Protein AF-A0A9X0QFN0-F1 (afdb_monomer_lite)

Secondary structure (DSSP, 8-state):
-------------------------------PPPPPPSSPPHHHHHHHHTT--EEEEE------HHHHHHHHHHT-EEEEEPP--SS-HHHHHHHHHHHHHHHHTSTTSEEEEEE--GGGTTSTTHHHHHHHHHHHHHHTT--EEEPPGGGGTT-B-TTSPBP-TT-GGGHHHHHHHHHTT-B-

Organism: NCBI:txid3069689

pLDDT: mean 82.08, std 19.04, range [32.69, 97.25]

Structure (mmCIF, N/CA/C/O backbone):
data_AF-A0A9X0QFN0-F1
#
_entry.id   AF-A0A9X0QFN0-F1
#
loop_
_atom_site.group_PDB
_atom_site.id
_atom_site.type_symbol
_atom_site.label_atom_id
_atom_site.label_alt_id
_atom_site.label_comp_id
_atom_site.label_asym_id
_atom_site.label_entity_id
_atom_site.label_seq_id
_atom_site.pdbx_PDB_ins_code
_atom_site.Cartn_x
_atom_site.Cartn_y
_atom_site.Cartn_z
_atom_site.occupancy
_atom_site.B_iso_or_equiv
_atom_site.auth_seq_id
_atom_site.auth_comp_id
_atom_site.auth_asym_id
_atom_site.auth_atom_id
_atom_site.pdbx_PDB_model_num
ATOM 1 N N . MET A 1 1 ? 7.025 -74.857 -17.621 1.00 42.34 1 MET A N 1
ATOM 2 C CA . MET A 1 1 ? 8.429 -74.516 -17.934 1.00 42.34 1 MET A CA 1
ATOM 3 C C . MET A 1 1 ? 8.977 -73.724 -16.751 1.00 42.34 1 MET A C 1
ATOM 5 O O . MET A 1 1 ? 8.538 -72.605 -16.538 1.00 42.34 1 MET A O 1
ATOM 9 N N . LYS A 1 2 ? 9.779 -74.358 -15.886 1.00 32.69 2 LYS A N 1
ATOM 10 C CA . LYS A 1 2 ? 10.367 -73.741 -14.683 1.00 32.69 2 LYS A CA 1
ATOM 11 C C . LYS A 1 2 ? 11.726 -73.163 -15.081 1.00 32.69 2 LYS A C 1
ATOM 13 O O . LYS A 1 2 ? 12.542 -73.923 -15.593 1.00 32.69 2 LYS A O 1
ATOM 18 N N . LEU A 1 3 ? 11.953 -71.865 -14.885 1.00 37.72 3 LEU A N 1
ATOM 19 C CA . LEU A 1 3 ? 13.258 -71.244 -15.121 1.00 37.72 3 LEU A CA 1
ATOM 20 C C . LEU A 1 3 ? 13.895 -70.901 -13.772 1.00 37.72 3 LEU A C 1
ATOM 22 O O . LEU A 1 3 ? 13.449 -70.001 -13.065 1.00 37.72 3 LEU A O 1
ATOM 26 N N . THR A 1 4 ? 14.909 -71.676 -13.409 1.00 36.91 4 THR A N 1
ATO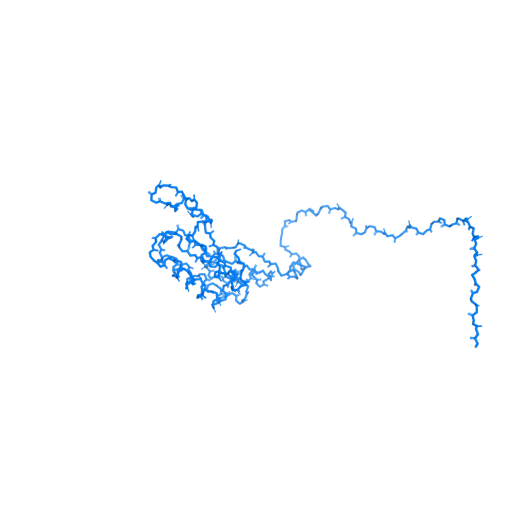M 27 C CA . THR A 1 4 ? 15.788 -71.453 -12.262 1.00 36.91 4 THR A CA 1
ATOM 28 C C . THR A 1 4 ? 16.844 -70.429 -12.679 1.00 36.91 4 THR A C 1
ATOM 30 O O . THR A 1 4 ? 17.557 -70.665 -13.652 1.00 36.91 4 THR A O 1
ATOM 33 N N . VAL A 1 5 ? 16.958 -69.300 -11.977 1.00 43.12 5 VAL A N 1
ATOM 34 C CA . VAL A 1 5 ? 18.046 -68.332 -12.197 1.00 43.12 5 VAL A CA 1
ATOM 35 C C . VAL A 1 5 ? 19.139 -68.599 -11.167 1.00 43.12 5 VAL A C 1
ATOM 37 O O . VAL A 1 5 ? 18.9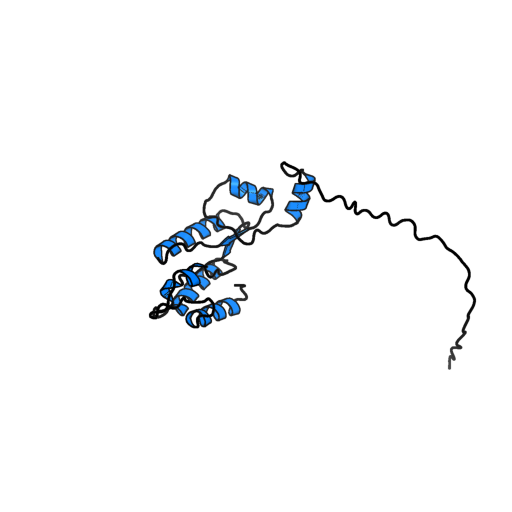11 -68.488 -9.964 1.00 43.12 5 VAL A O 1
ATOM 40 N N . ALA A 1 6 ? 20.312 -68.999 -11.656 1.00 39.66 6 ALA A N 1
ATOM 41 C CA . ALA A 1 6 ? 21.516 -69.194 -10.865 1.00 39.66 6 ALA A CA 1
ATOM 42 C C . ALA A 1 6 ? 22.194 -67.844 -10.587 1.00 39.66 6 ALA A C 1
ATOM 44 O O . ALA A 1 6 ? 22.416 -67.047 -11.498 1.00 39.66 6 ALA A O 1
ATOM 45 N N . VAL A 1 7 ? 22.527 -67.605 -9.320 1.00 40.75 7 VAL A N 1
ATOM 46 C CA . VAL A 1 7 ? 23.341 -66.473 -8.867 1.00 40.75 7 VAL A CA 1
ATOM 47 C C . VAL A 1 7 ? 24.807 -66.804 -9.135 1.00 40.75 7 VAL A C 1
ATOM 49 O O . VAL A 1 7 ? 25.319 -67.783 -8.596 1.00 40.75 7 VAL A O 1
ATOM 52 N N . LEU A 1 8 ? 25.485 -65.988 -9.944 1.00 35.59 8 LEU A N 1
ATOM 53 C CA . LEU A 1 8 ? 26.935 -66.044 -10.112 1.00 35.59 8 LEU A CA 1
ATOM 54 C C . LEU A 1 8 ? 27.559 -64.816 -9.441 1.00 35.59 8 LEU A C 1
ATOM 56 O O . LEU A 1 8 ? 27.446 -63.694 -9.930 1.00 35.59 8 LEU A O 1
ATOM 60 N N . LEU A 1 9 ? 28.196 -65.051 -8.295 1.00 37.03 9 LEU A N 1
ATOM 61 C CA . LEU A 1 9 ? 29.066 -64.095 -7.621 1.00 37.03 9 LEU A CA 1
ATOM 62 C C . LEU A 1 9 ? 30.416 -64.088 -8.355 1.00 37.03 9 LEU A C 1
ATOM 64 O O . LEU A 1 9 ? 31.069 -65.129 -8.426 1.00 37.03 9 LEU A O 1
ATOM 68 N N . LEU A 1 10 ? 30.855 -62.937 -8.866 1.00 34.00 10 LEU A N 1
ATOM 69 C CA . LEU A 1 10 ? 32.236 -62.747 -9.314 1.00 34.00 10 LEU A CA 1
ATOM 70 C C . LEU A 1 10 ? 32.865 -61.593 -8.526 1.00 34.00 10 LEU A C 1
ATOM 72 O O . LEU A 1 10 ? 32.522 -60.430 -8.717 1.00 34.00 10 LEU A O 1
ATOM 76 N N . MET A 1 11 ? 33.784 -61.945 -7.629 1.00 42.03 11 MET A N 1
ATOM 77 C CA . MET A 1 11 ? 34.716 -61.032 -6.970 1.00 42.03 11 MET A CA 1
ATOM 78 C C . MET A 1 11 ? 36.087 -61.183 -7.632 1.00 42.03 11 MET A C 1
ATOM 80 O O . MET A 1 11 ? 36.749 -62.187 -7.401 1.00 42.03 11 MET A O 1
ATOM 84 N N . LEU A 1 12 ? 36.508 -60.193 -8.418 1.00 41.03 12 LEU A N 1
ATOM 85 C CA . LEU A 1 12 ? 37.898 -59.873 -8.784 1.00 41.03 12 LEU A CA 1
ATOM 86 C C . LEU A 1 12 ? 37.882 -58.416 -9.276 1.00 41.03 12 LEU A C 1
ATOM 88 O O . LEU A 1 12 ? 36.990 -58.053 -10.028 1.00 41.03 12 LEU A O 1
ATOM 92 N N . GLY A 1 13 ? 38.786 -57.499 -8.967 1.00 37.84 13 GLY A N 1
ATOM 93 C CA . GLY A 1 13 ? 39.940 -57.420 -8.087 1.00 37.84 13 GLY A CA 1
ATOM 94 C C . GLY A 1 13 ? 40.370 -55.944 -8.139 1.00 37.84 13 GLY A C 1
ATOM 95 O O . GLY A 1 13 ? 40.221 -55.287 -9.171 1.00 37.84 13 GLY A O 1
ATOM 96 N N . ALA A 1 14 ? 40.826 -55.385 -7.022 1.00 48.25 14 ALA A N 1
ATOM 97 C CA . ALA A 1 14 ? 41.322 -54.015 -6.979 1.00 48.25 14 ALA A CA 1
ATOM 98 C C . ALA A 1 14 ? 42.688 -53.937 -7.673 1.00 48.25 14 ALA A C 1
ATOM 100 O O . ALA A 1 14 ? 43.569 -54.707 -7.311 1.00 48.25 14 ALA A O 1
ATOM 101 N N . ASN A 1 15 ? 42.855 -53.018 -8.633 1.00 39.19 15 ASN A N 1
ATOM 102 C CA . ASN A 1 15 ? 44.106 -52.291 -8.882 1.00 39.19 15 ASN A CA 1
ATOM 103 C C . ASN A 1 15 ? 43.897 -51.144 -9.888 1.00 39.19 15 ASN A C 1
ATOM 105 O O . ASN A 1 15 ? 43.658 -51.363 -11.069 1.00 39.19 15 ASN A O 1
ATOM 109 N N . GLY A 1 16 ? 44.021 -49.920 -9.370 1.00 41.03 16 GLY A N 1
ATOM 110 C CA . GLY A 1 16 ? 44.624 -48.758 -10.024 1.00 41.03 16 GLY A CA 1
ATOM 111 C C . GLY A 1 16 ? 44.150 -48.340 -11.418 1.00 41.03 1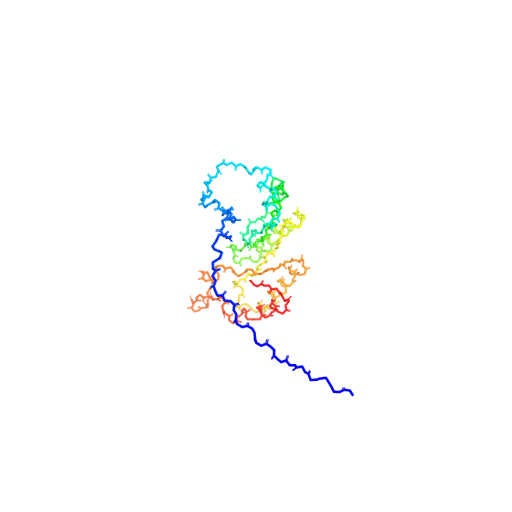6 GLY A C 1
ATOM 112 O O . GLY A 1 16 ? 44.722 -48.746 -12.419 1.00 41.03 16 GLY A O 1
ATOM 113 N N . CYS A 1 17 ? 43.291 -47.320 -11.462 1.00 39.91 17 CYS A N 1
ATOM 114 C CA . CYS A 1 17 ? 43.465 -46.244 -12.437 1.00 39.91 17 CYS A CA 1
ATOM 115 C C . CYS A 1 17 ? 43.170 -44.902 -11.754 1.00 39.91 17 CYS A C 1
ATOM 117 O O . CYS A 1 17 ? 42.061 -44.375 -11.776 1.00 39.91 17 CYS A O 1
ATOM 119 N N . HIS A 1 18 ? 44.193 -44.375 -11.078 1.00 46.81 18 HIS A N 1
ATOM 120 C CA . HIS A 1 18 ? 44.268 -42.961 -10.732 1.00 46.81 18 HIS A CA 1
ATOM 121 C C . HIS A 1 18 ? 44.223 -42.121 -12.020 1.00 46.81 18 HIS A C 1
ATOM 123 O O . HIS A 1 18 ? 44.839 -42.493 -13.015 1.00 46.81 18 HIS A O 1
ATOM 129 N N . LYS A 1 19 ? 43.602 -40.938 -11.923 1.00 51.72 19 LYS A N 1
ATOM 130 C CA . LYS A 1 19 ? 43.576 -39.826 -12.898 1.00 51.72 19 LYS A CA 1
ATOM 131 C C . LYS A 1 19 ? 42.422 -39.802 -13.904 1.00 51.72 19 LYS A C 1
ATOM 133 O O . LYS A 1 19 ? 42.649 -39.805 -15.103 1.00 51.72 19 LYS A O 1
ATOM 138 N N . LEU A 1 20 ? 41.209 -39.563 -13.405 1.00 45.34 20 LEU A N 1
ATOM 139 C CA . LEU A 1 20 ? 40.216 -38.735 -14.106 1.00 45.34 20 LEU A CA 1
ATOM 140 C C . LEU A 1 20 ? 39.453 -37.861 -13.093 1.00 45.34 20 LEU A C 1
ATOM 142 O O . LEU A 1 20 ? 38.256 -37.995 -12.899 1.00 45.34 20 LEU A O 1
ATOM 146 N N . HIS A 1 21 ? 40.170 -36.968 -12.410 1.00 44.59 21 HIS A N 1
ATOM 147 C CA . HIS A 1 21 ? 39.579 -35.838 -11.682 1.00 44.59 21 HIS A CA 1
ATOM 148 C C . HIS A 1 21 ? 40.509 -34.631 -11.829 1.00 44.59 21 HIS A C 1
ATOM 150 O O . HIS A 1 21 ? 41.172 -34.199 -10.895 1.00 44.59 21 HIS A O 1
ATOM 156 N N . ALA A 1 22 ? 40.620 -34.132 -13.057 1.00 48.44 22 ALA A N 1
ATOM 157 C CA . ALA A 1 22 ? 41.325 -32.890 -13.352 1.00 48.44 22 ALA A CA 1
ATOM 158 C C . ALA A 1 22 ? 40.726 -32.228 -14.597 1.00 48.44 22 ALA A C 1
ATOM 160 O O . ALA A 1 22 ? 41.434 -32.012 -15.569 1.00 48.44 22 ALA A O 1
ATOM 161 N N . ASN A 1 23 ? 39.409 -31.974 -14.603 1.00 48.62 23 ASN A N 1
ATOM 162 C CA . ASN A 1 23 ? 38.847 -30.868 -15.392 1.00 48.62 23 ASN A CA 1
ATOM 163 C C . ASN A 1 23 ? 37.386 -30.538 -15.027 1.00 48.62 23 ASN A C 1
ATOM 165 O O . ASN A 1 23 ? 36.469 -30.635 -15.836 1.00 48.62 23 ASN A O 1
ATOM 169 N N . ARG A 1 24 ? 37.152 -30.111 -13.786 1.00 45.94 24 ARG A N 1
ATOM 170 C CA . ARG A 1 24 ? 36.136 -29.080 -13.545 1.00 45.94 24 ARG A CA 1
ATOM 171 C C . ARG A 1 24 ? 36.900 -27.854 -13.090 1.00 45.94 24 ARG A C 1
ATOM 173 O O . ARG A 1 24 ? 37.184 -27.708 -11.906 1.00 45.94 24 ARG A O 1
ATOM 180 N N . GLY A 1 25 ? 37.309 -27.038 -14.059 1.00 38.94 25 GLY A N 1
ATOM 181 C CA . GLY A 1 25 ? 37.731 -25.677 -13.774 1.00 38.94 25 GLY A CA 1
ATOM 182 C C . GLY A 1 25 ? 36.634 -25.018 -12.947 1.00 38.94 25 GLY A C 1
ATOM 183 O O . GLY A 1 25 ? 35.473 -24.985 -13.356 1.00 38.94 25 GLY A O 1
ATOM 184 N N . SER A 1 26 ? 37.001 -24.585 -11.748 1.00 46.09 26 SER A N 1
ATOM 185 C CA . SER A 1 26 ? 36.184 -23.717 -10.917 1.00 46.09 26 SER A CA 1
ATOM 186 C C . SER A 1 26 ? 35.980 -22.412 -11.685 1.00 46.09 26 SER A C 1
ATOM 188 O O . SER A 1 26 ? 36.832 -21.533 -11.640 1.00 46.09 26 SER A O 1
ATOM 190 N N . LEU A 1 27 ? 34.881 -22.297 -12.433 1.00 49.88 27 LEU A N 1
ATOM 191 C CA . LEU A 1 27 ? 34.445 -21.045 -13.065 1.0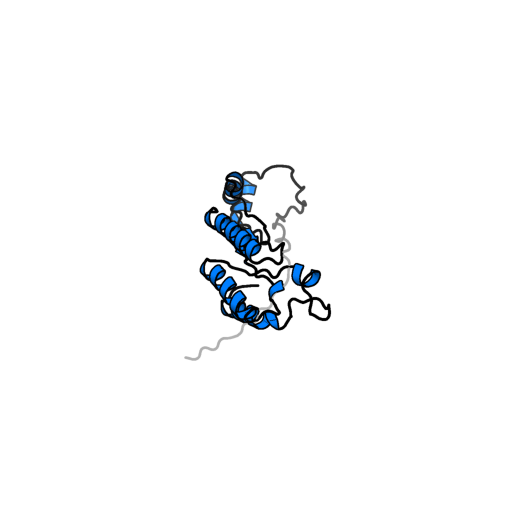0 49.88 27 LEU A CA 1
ATOM 192 C C . LEU A 1 27 ? 33.645 -20.186 -12.082 1.00 49.88 27 LEU A C 1
ATOM 194 O O . LEU A 1 27 ? 32.617 -19.613 -12.428 1.00 49.88 27 LEU A O 1
ATOM 198 N N . ILE A 1 28 ? 34.104 -20.116 -10.840 1.00 51.00 28 ILE A N 1
ATOM 199 C CA . ILE A 1 28 ? 33.695 -19.052 -9.938 1.00 51.00 28 ILE A CA 1
ATOM 200 C C . ILE A 1 28 ? 34.996 -18.405 -9.512 1.00 51.00 28 ILE A C 1
ATOM 202 O O . ILE A 1 28 ? 35.656 -18.852 -8.575 1.00 51.00 28 ILE A O 1
ATOM 206 N N . ASP A 1 29 ? 35.404 -17.416 -10.302 1.00 50.03 29 ASP A N 1
ATOM 207 C CA . ASP A 1 29 ? 36.371 -16.435 -9.850 1.00 50.03 29 ASP A CA 1
ATOM 208 C C . ASP A 1 29 ? 35.754 -15.777 -8.614 1.00 50.03 29 ASP A C 1
ATOM 210 O O . ASP A 1 29 ? 34.748 -15.073 -8.686 1.00 50.03 29 ASP A O 1
ATOM 214 N N . SER A 1 30 ? 36.296 -16.112 -7.449 1.00 54.50 30 SER A N 1
ATOM 215 C CA . SER A 1 30 ? 35.879 -15.614 -6.140 1.00 54.50 30 SER A CA 1
ATOM 216 C C . SER A 1 30 ? 36.366 -14.183 -5.893 1.00 54.50 30 SER A C 1
ATOM 218 O O . SER A 1 30 ? 36.556 -13.776 -4.746 1.00 54.50 30 SER A O 1
ATOM 220 N N . ALA A 1 31 ? 36.609 -13.419 -6.957 1.00 65.19 31 ALA A N 1
ATOM 221 C CA . ALA A 1 31 ? 36.817 -11.993 -6.864 1.00 65.19 31 ALA A CA 1
ATOM 222 C C . ALA A 1 31 ? 35.490 -11.352 -6.449 1.00 65.19 31 ALA A C 1
ATOM 224 O O . ALA A 1 31 ? 34.528 -11.310 -7.216 1.00 65.19 31 ALA A O 1
ATOM 225 N N . THR A 1 32 ? 35.428 -10.858 -5.213 1.00 60.06 32 THR A N 1
ATOM 226 C CA . THR A 1 32 ? 34.344 -9.984 -4.769 1.00 60.06 32 THR A CA 1
ATOM 227 C C . THR A 1 32 ? 34.222 -8.849 -5.787 1.00 60.06 32 THR A C 1
ATOM 229 O O . THR A 1 32 ? 35.210 -8.130 -5.979 1.00 60.06 32 THR A O 1
ATOM 232 N N . PRO A 1 33 ? 33.072 -8.678 -6.465 1.00 69.94 33 PRO A N 1
ATOM 233 C CA . PRO A 1 33 ? 32.920 -7.614 -7.443 1.00 69.94 33 PRO A CA 1
ATOM 234 C C . PRO A 1 33 ? 33.229 -6.281 -6.765 1.00 69.94 33 PRO A C 1
ATOM 236 O O . PRO A 1 33 ? 32.596 -5.916 -5.772 1.00 69.94 33 PRO A O 1
ATOM 239 N N . LYS A 1 34 ? 34.246 -5.570 -7.260 1.00 76.75 34 LYS A N 1
ATOM 240 C CA . LYS A 1 34 ? 34.517 -4.207 -6.807 1.00 76.75 34 LYS A CA 1
ATOM 241 C C . LYS A 1 34 ? 33.316 -3.361 -7.219 1.00 76.75 34 LYS A C 1
ATOM 243 O O . LYS A 1 34 ? 32.932 -3.408 -8.384 1.00 76.75 34 LYS A O 1
ATOM 248 N N . ALA A 1 35 ? 32.735 -2.613 -6.281 1.00 73.44 35 ALA A N 1
ATOM 249 C CA . ALA A 1 35 ? 31.670 -1.671 -6.603 1.00 73.44 35 ALA A CA 1
ATOM 250 C C . ALA A 1 35 ? 32.142 -0.754 -7.741 1.00 73.44 35 ALA A C 1
ATOM 252 O O . ALA A 1 35 ? 33.213 -0.147 -7.658 1.00 73.44 35 ALA A O 1
ATOM 253 N N . THR A 1 36 ? 31.379 -0.732 -8.826 1.00 72.38 36 THR A N 1
ATOM 254 C CA . THR A 1 36 ? 31.636 0.118 -9.983 1.00 72.38 36 THR A CA 1
ATOM 255 C C . THR A 1 36 ? 30.819 1.390 -9.839 1.00 72.38 36 THR A C 1
ATOM 257 O O . THR A 1 36 ? 29.600 1.324 -9.683 1.00 72.38 36 THR A O 1
ATOM 260 N N . ASP A 1 37 ? 31.473 2.541 -9.935 1.00 76.25 37 ASP A N 1
ATOM 261 C CA . ASP A 1 37 ? 30.779 3.818 -10.065 1.00 76.25 37 ASP A CA 1
ATOM 262 C C . ASP A 1 37 ? 30.292 3.970 -11.517 1.00 76.25 37 ASP A C 1
ATOM 264 O O . ASP A 1 37 ? 31.098 3.916 -12.448 1.00 76.25 37 ASP A O 1
ATOM 268 N N . GLY A 1 38 ? 28.982 4.138 -11.740 1.00 78.12 38 GLY A N 1
ATOM 269 C CA . GLY A 1 38 ? 28.429 4.380 -13.080 1.00 78.12 38 GLY A CA 1
ATOM 270 C C . GLY A 1 38 ? 27.032 3.808 -13.330 1.00 78.12 38 GLY A C 1
ATOM 271 O O . GLY A 1 38 ? 26.410 3.205 -12.460 1.00 78.12 38 GLY A O 1
ATOM 272 N N . LEU A 1 39 ? 26.522 4.030 -14.545 1.00 83.88 39 LEU A N 1
ATOM 273 C CA . LEU A 1 39 ? 25.287 3.407 -15.032 1.00 83.88 39 LEU A CA 1
ATOM 274 C C . LEU A 1 39 ? 25.543 1.943 -15.409 1.00 83.88 39 LEU A C 1
ATOM 276 O O . LEU A 1 39 ? 26.650 1.601 -15.816 1.00 83.88 39 LEU A O 1
ATOM 280 N N . PHE A 1 40 ? 24.496 1.115 -15.371 1.00 89.69 40 PHE A N 1
ATOM 281 C CA . PHE A 1 40 ? 24.560 -0.242 -15.912 1.00 89.69 40 PHE A CA 1
ATOM 282 C C . PHE A 1 40 ? 25.076 -0.245 -17.357 1.00 89.69 40 PHE A C 1
ATOM 284 O O . PHE A 1 40 ? 24.569 0.483 -18.219 1.00 89.69 40 PHE A O 1
ATOM 291 N N . SER A 1 41 ? 26.028 -1.129 -17.647 1.00 92.38 41 SER A N 1
ATOM 292 C CA . SER A 1 41 ? 26.293 -1.572 -19.012 1.00 92.38 41 SER A CA 1
ATOM 293 C C . SER A 1 41 ? 25.042 -2.225 -19.613 1.00 92.38 41 SER A C 1
ATOM 295 O O . SER A 1 41 ? 24.108 -2.619 -18.910 1.00 92.38 41 SER A O 1
ATOM 297 N N . LYS A 1 42 ? 25.015 -2.398 -20.940 1.00 94.06 42 LYS A N 1
ATOM 298 C CA . LYS A 1 42 ? 23.882 -3.056 -21.617 1.00 94.06 42 LYS A CA 1
ATOM 299 C C . LYS A 1 42 ? 23.618 -4.469 -21.084 1.00 94.06 42 LYS A C 1
ATOM 301 O O . LYS A 1 42 ? 22.462 -4.865 -20.975 1.00 94.06 42 LYS A O 1
ATOM 306 N N . GLN A 1 43 ? 24.675 -5.214 -20.758 1.00 95.50 43 GLN A N 1
ATOM 307 C CA . GLN A 1 43 ? 24.554 -6.577 -20.246 1.00 95.50 43 GLN A CA 1
ATOM 308 C C . GLN A 1 43 ? 24.034 -6.596 -18.805 1.00 95.50 43 GLN A C 1
ATOM 310 O O . GLN A 1 43 ? 23.156 -7.395 -18.496 1.00 95.50 43 GLN A O 1
ATOM 315 N N . GLU A 1 44 ? 24.519 -5.696 -17.947 1.00 94.44 44 GLU A N 1
ATOM 316 C CA . GLU A 1 44 ? 24.031 -5.572 -16.568 1.00 94.44 44 GLU A CA 1
ATOM 317 C C . GLU A 1 44 ? 22.573 -5.119 -16.532 1.00 94.44 44 GLU A C 1
ATOM 319 O O . GLU A 1 44 ? 21.785 -5.677 -15.776 1.00 94.44 44 GLU A O 1
ATOM 324 N N . LEU A 1 45 ? 22.185 -4.171 -17.392 1.00 95.06 45 LEU A N 1
ATOM 325 C CA . LEU A 1 45 ? 20.800 -3.716 -17.484 1.00 95.06 45 LEU A CA 1
ATOM 326 C C . LEU A 1 45 ? 19.873 -4.851 -17.937 1.00 95.06 45 LEU A C 1
ATOM 328 O O . LEU A 1 45 ? 18.802 -5.034 -17.361 1.00 95.06 45 LEU A O 1
ATOM 332 N N . ALA A 1 46 ? 20.286 -5.633 -18.937 1.00 96.56 46 ALA A N 1
ATOM 333 C CA . ALA A 1 46 ? 19.528 -6.797 -19.392 1.00 96.56 46 ALA A CA 1
ATOM 334 C C . ALA A 1 46 ? 19.404 -7.861 -18.288 1.00 96.56 46 ALA A C 1
ATOM 336 O O . ALA A 1 46 ? 18.320 -8.390 -18.062 1.00 96.56 46 ALA A O 1
ATOM 337 N N . ALA A 1 47 ? 20.491 -8.138 -17.563 1.00 96.56 47 ALA A N 1
ATOM 338 C CA . ALA A 1 47 ? 20.473 -9.081 -16.449 1.00 96.56 47 ALA A CA 1
ATOM 339 C C . ALA A 1 47 ? 19.579 -8.596 -15.297 1.00 96.56 47 ALA A C 1
ATOM 341 O O . ALA A 1 47 ? 18.813 -9.383 -14.750 1.00 96.56 47 ALA A O 1
ATOM 342 N N . PHE A 1 48 ? 19.640 -7.308 -14.954 1.00 95.31 48 PHE A N 1
ATOM 343 C CA . PHE A 1 48 ? 18.840 -6.711 -13.887 1.00 95.31 48 PHE A CA 1
ATOM 344 C C . PHE A 1 48 ? 17.347 -6.691 -14.231 1.00 95.31 48 PHE A C 1
ATOM 346 O O . PHE A 1 48 ? 16.525 -7.157 -13.448 1.00 95.31 48 PHE A O 1
ATOM 353 N N . THR A 1 49 ? 16.988 -6.207 -15.422 1.00 96.81 49 THR A N 1
ATOM 354 C CA . THR A 1 49 ? 15.584 -6.126 -15.871 1.00 96.81 49 THR A CA 1
ATOM 355 C C . THR A 1 49 ? 14.930 -7.502 -16.007 1.00 96.81 49 THR A C 1
ATOM 357 O O . THR A 1 49 ? 13.730 -7.632 -15.759 1.00 96.81 49 THR A O 1
ATOM 360 N N . ALA A 1 50 ? 15.708 -8.546 -16.317 1.00 96.94 50 ALA A N 1
ATOM 361 C CA . ALA A 1 50 ? 15.235 -9.930 -16.351 1.00 96.94 50 ALA A CA 1
ATOM 362 C C . ALA A 1 50 ? 14.823 -10.480 -14.972 1.00 96.94 50 ALA A C 1
ATOM 364 O O . ALA A 1 50 ? 14.105 -11.477 -14.917 1.00 96.94 50 ALA A O 1
ATOM 365 N N . LEU A 1 51 ? 15.238 -9.846 -13.866 1.00 96.94 51 LEU A N 1
ATOM 366 C CA . LEU A 1 51 ? 14.808 -10.234 -12.518 1.00 96.94 51 LEU A CA 1
ATOM 367 C C . LEU A 1 51 ? 13.360 -9.826 -12.219 1.00 96.94 51 LEU A C 1
ATOM 369 O O . LEU A 1 51 ? 12.761 -10.403 -11.315 1.00 96.94 51 LEU A O 1
ATOM 373 N N . GLY A 1 52 ? 12.819 -8.825 -12.925 1.00 95.69 52 GLY A N 1
ATOM 374 C CA . GLY A 1 52 ? 11.559 -8.174 -12.548 1.00 95.69 52 GLY A CA 1
ATOM 375 C C . GLY A 1 52 ? 11.601 -7.646 -11.107 1.00 95.69 52 GLY A C 1
ATOM 376 O O . GLY A 1 52 ? 10.807 -8.096 -10.280 1.00 95.69 52 GLY A O 1
ATOM 377 N N . PRO A 1 53 ? 12.570 -6.776 -10.761 1.00 96.94 53 PRO A N 1
ATOM 378 C CA . PRO A 1 53 ? 12.790 -6.345 -9.386 1.00 96.94 53 PRO A CA 1
ATOM 379 C C . PRO A 1 53 ? 11.561 -5.641 -8.805 1.00 96.94 53 PRO A C 1
ATOM 381 O O . PRO A 1 53 ? 10.908 -4.848 -9.482 1.00 96.94 53 PRO A O 1
ATOM 384 N N . ILE A 1 54 ? 11.296 -5.909 -7.524 1.00 96.94 54 ILE A N 1
ATOM 385 C CA . ILE A 1 54 ? 10.215 -5.292 -6.753 1.00 96.94 54 ILE A CA 1
ATOM 386 C C . ILE A 1 54 ? 10.825 -4.544 -5.567 1.00 96.94 54 ILE A C 1
ATOM 388 O O . ILE A 1 54 ? 11.453 -5.165 -4.706 1.00 96.94 54 ILE A O 1
ATOM 392 N N . ASP A 1 55 ? 10.605 -3.233 -5.487 1.00 96.44 55 ASP A N 1
ATOM 393 C CA . ASP A 1 55 ? 10.766 -2.499 -4.231 1.00 96.44 55 ASP A CA 1
ATOM 394 C C . ASP A 1 55 ? 9.506 -2.686 -3.380 1.00 96.44 55 ASP A C 1
ATOM 396 O O . ASP A 1 55 ? 8.415 -2.239 -3.734 1.00 96.44 55 ASP A O 1
ATOM 400 N N . ALA A 1 56 ? 9.641 -3.384 -2.255 1.00 95.31 56 ALA A N 1
ATOM 401 C CA . ALA A 1 56 ? 8.515 -3.722 -1.392 1.00 95.31 56 ALA A CA 1
ATOM 402 C C . ALA A 1 56 ? 8.081 -2.579 -0.454 1.00 95.31 56 ALA A C 1
ATOM 404 O O . ALA A 1 56 ? 7.100 -2.745 0.274 1.00 95.31 56 ALA A O 1
ATOM 405 N N . HIS A 1 57 ? 8.799 -1.451 -0.411 1.00 94.88 57 HIS A N 1
ATOM 406 C CA . HIS A 1 57 ? 8.439 -0.319 0.445 1.00 94.88 57 HIS A CA 1
ATOM 407 C C . HIS A 1 57 ? 8.829 1.010 -0.209 1.00 94.88 57 HIS A C 1
ATOM 409 O O . HIS A 1 57 ? 9.885 1.573 0.081 1.00 94.88 57 HIS A O 1
ATOM 415 N N . ALA A 1 58 ? 7.911 1.572 -0.995 1.00 93.44 58 ALA A N 1
ATOM 416 C CA . ALA A 1 58 ? 8.037 2.909 -1.567 1.00 93.44 58 ALA A CA 1
ATOM 417 C C . ALA A 1 58 ? 6.969 3.876 -1.023 1.00 93.44 58 ALA A C 1
ATOM 419 O O . ALA A 1 58 ? 5.941 3.467 -0.479 1.00 93.44 58 ALA A O 1
ATOM 420 N N . HIS A 1 59 ? 7.241 5.173 -1.171 1.00 91.94 59 HIS A N 1
ATOM 421 C CA . HIS A 1 59 ? 6.278 6.250 -0.946 1.00 91.94 59 HIS A CA 1
ATOM 422 C C . HIS A 1 59 ? 6.343 7.210 -2.132 1.00 91.94 59 HIS A C 1
ATOM 424 O O . HIS A 1 59 ? 7.243 8.051 -2.205 1.00 91.94 59 HIS A O 1
ATOM 430 N N . ALA A 1 60 ? 5.408 7.073 -3.063 1.00 86.75 60 ALA A N 1
ATOM 431 C CA . ALA A 1 60 ? 5.347 7.860 -4.280 1.00 86.75 60 ALA A CA 1
ATOM 432 C C . ALA A 1 60 ? 3.907 8.286 -4.573 1.00 86.75 60 ALA A C 1
ATOM 434 O O . ALA A 1 60 ? 2.987 7.485 -4.627 1.00 86.75 60 ALA A O 1
ATOM 435 N N . TYR A 1 61 ? 3.716 9.586 -4.760 1.00 81.88 61 TYR A N 1
ATOM 436 C CA . TYR A 1 61 ? 2.396 10.186 -4.985 1.00 81.88 61 TYR A CA 1
ATOM 437 C C . TYR A 1 61 ? 2.445 11.313 -6.022 1.00 81.88 61 TYR A C 1
ATOM 439 O O . TYR A 1 61 ? 1.471 12.044 -6.208 1.00 81.88 61 TYR A O 1
ATOM 447 N N . GLN A 1 62 ? 3.598 11.493 -6.673 1.00 84.69 62 GLN A N 1
ATOM 448 C CA . GLN A 1 62 ? 3.820 12.522 -7.676 1.00 84.69 62 GLN A CA 1
ATOM 449 C C . GLN A 1 62 ? 3.974 11.883 -9.052 1.00 84.69 62 GLN A C 1
ATOM 451 O O . GLN A 1 62 ? 4.848 11.046 -9.270 1.00 84.69 62 GLN A O 1
ATOM 456 N N . ASN A 1 63 ? 3.153 12.338 -9.995 1.00 88.00 63 ASN A N 1
ATOM 457 C CA . ASN A 1 63 ? 3.250 11.924 -11.387 1.00 88.00 63 ASN A CA 1
ATOM 458 C C .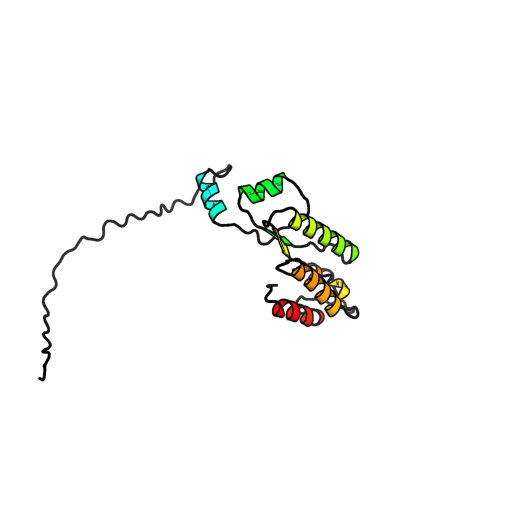 ASN A 1 63 ? 4.393 12.700 -12.047 1.00 88.00 63 ASN A C 1
ATOM 460 O O . ASN A 1 63 ? 4.286 13.908 -12.262 1.00 88.00 63 ASN A O 1
ATOM 464 N N . ALA A 1 64 ? 5.489 12.002 -12.337 1.00 89.44 64 ALA A N 1
ATOM 465 C CA . ALA A 1 64 ? 6.683 12.554 -12.964 1.00 89.44 64 ALA A CA 1
ATOM 466 C C . ALA A 1 64 ? 7.103 11.646 -14.136 1.00 89.44 64 ALA A C 1
ATOM 468 O O . ALA A 1 64 ? 7.424 10.477 -13.899 1.00 89.44 64 ALA A O 1
ATOM 469 N N . PRO A 1 65 ? 7.112 12.141 -15.389 1.00 91.25 65 PRO A N 1
ATOM 470 C CA . PRO A 1 65 ? 7.466 11.332 -16.557 1.00 91.25 65 PRO A CA 1
ATOM 471 C C . PRO A 1 65 ? 8.839 10.661 -16.451 1.00 91.25 65 PRO A C 1
ATOM 473 O O . PRO A 1 65 ? 9.012 9.527 -16.893 1.00 91.25 65 PRO A O 1
ATOM 476 N N . GLU A 1 66 ? 9.812 11.321 -15.826 1.00 91.62 66 GLU A N 1
ATOM 477 C CA . GLU A 1 66 ? 11.157 10.787 -15.605 1.00 91.62 66 GLU A CA 1
ATOM 478 C C . GLU A 1 66 ? 11.140 9.575 -14.668 1.00 91.62 66 GLU A C 1
ATOM 480 O O . GLU A 1 66 ? 11.924 8.640 -14.839 1.00 91.62 66 GLU A O 1
ATOM 485 N N . PHE A 1 67 ? 10.223 9.565 -13.699 1.00 90.81 67 PHE A N 1
ATOM 486 C CA . PHE A 1 67 ? 10.064 8.453 -12.772 1.00 90.81 67 PHE A CA 1
ATOM 487 C C . PHE A 1 67 ? 9.380 7.257 -13.445 1.00 90.81 67 PHE A C 1
ATOM 489 O O . PHE A 1 67 ? 9.814 6.121 -13.277 1.00 90.81 67 PHE A O 1
ATOM 496 N N . PHE A 1 68 ? 8.404 7.500 -14.321 1.00 92.19 68 PHE A N 1
ATOM 497 C CA . PHE A 1 68 ? 7.801 6.438 -15.136 1.00 92.19 68 PHE A CA 1
ATOM 498 C C . PHE A 1 68 ? 8.799 5.856 -16.145 1.00 92.19 68 PHE A C 1
ATOM 500 O O . PHE A 1 68 ? 8.876 4.641 -16.332 1.00 92.19 68 PHE A O 1
ATOM 507 N N . ALA A 1 69 ? 9.641 6.707 -16.740 1.00 93.12 69 ALA A N 1
ATOM 508 C CA . ALA A 1 69 ? 10.735 6.263 -17.598 1.00 93.12 69 ALA A CA 1
ATOM 509 C C . ALA A 1 69 ? 11.755 5.402 -16.833 1.00 93.12 69 ALA A C 1
ATOM 511 O O . ALA A 1 69 ? 12.327 4.477 -17.414 1.00 93.12 69 ALA A O 1
ATOM 512 N N . LEU A 1 70 ? 11.971 5.669 -15.539 1.00 93.12 70 LEU A N 1
ATOM 513 C CA . LEU A 1 70 ? 12.801 4.828 -14.678 1.00 93.12 70 LEU A CA 1
ATOM 514 C C . LEU A 1 70 ? 12.191 3.435 -14.492 1.00 93.12 70 LEU A C 1
ATOM 516 O O . LEU A 1 70 ? 12.915 2.459 -14.689 1.00 93.12 70 LEU A O 1
ATOM 520 N N . PHE A 1 71 ? 10.895 3.339 -14.170 1.00 94.50 71 PHE A N 1
ATOM 521 C CA . PHE A 1 71 ? 10.201 2.051 -14.034 1.00 94.50 71 PHE A CA 1
ATOM 522 C C . PHE A 1 71 ? 10.321 1.217 -15.303 1.00 94.50 71 PHE A C 1
ATOM 524 O O . PHE A 1 71 ? 10.811 0.089 -15.252 1.00 94.50 71 PHE A O 1
ATOM 531 N N . ASN A 1 72 ? 10.024 1.820 -16.455 1.00 94.31 72 ASN A N 1
ATOM 532 C CA . ASN A 1 72 ? 10.133 1.143 -17.742 1.00 94.31 72 ASN A CA 1
ATOM 533 C C . ASN A 1 72 ? 11.574 0.718 -18.067 1.00 94.31 72 ASN A C 1
ATOM 535 O O . ASN A 1 72 ? 11.822 -0.415 -18.470 1.00 94.31 72 ASN A O 1
ATOM 539 N N . ARG A 1 73 ? 12.557 1.605 -17.868 1.00 94.94 73 ARG A N 1
ATOM 540 C CA . ARG A 1 73 ? 13.966 1.306 -18.173 1.00 94.94 73 ARG A CA 1
ATOM 541 C C . ARG A 1 73 ? 14.516 0.166 -17.323 1.00 94.94 73 ARG A C 1
ATOM 543 O O . ARG A 1 73 ? 15.369 -0.576 -17.798 1.00 94.94 73 ARG A O 1
ATOM 550 N N . LEU A 1 74 ? 14.085 0.074 -16.069 1.00 95.56 74 LEU A N 1
ATOM 551 C CA . LEU A 1 74 ? 14.590 -0.902 -15.109 1.00 95.56 74 LEU A CA 1
ATOM 552 C C . LEU A 1 74 ? 13.719 -2.157 -14.993 1.00 95.56 74 LEU A C 1
ATOM 554 O O . LEU A 1 74 ? 14.128 -3.084 -14.296 1.00 95.56 74 LEU A O 1
ATOM 558 N N . ASN A 1 75 ? 12.556 -2.195 -15.656 1.00 96.56 75 ASN A N 1
ATOM 559 C CA . ASN A 1 75 ? 11.481 -3.139 -15.339 1.00 96.56 75 ASN A CA 1
ATOM 560 C C . ASN A 1 75 ? 11.230 -3.185 -13.816 1.00 96.56 75 ASN A C 1
ATOM 562 O O . ASN A 1 75 ? 11.130 -4.256 -13.220 1.00 96.56 75 ASN A O 1
ATOM 566 N N . LEU A 1 76 ? 11.263 -2.009 -13.177 1.00 96.38 76 LEU A N 1
ATOM 567 C CA . LEU A 1 76 ? 11.176 -1.871 -11.727 1.00 96.38 76 LEU A CA 1
ATOM 568 C C . LEU A 1 76 ? 9.717 -1.741 -11.322 1.00 96.38 76 LEU A C 1
ATOM 570 O O . LEU A 1 76 ? 9.053 -0.774 -11.687 1.00 96.38 76 LEU A O 1
ATOM 574 N N . HIS A 1 77 ? 9.273 -2.693 -10.516 1.00 96.88 77 HIS A N 1
ATOM 575 C CA . HIS A 1 77 ? 7.965 -2.694 -9.885 1.00 96.88 77 HIS A CA 1
ATOM 576 C C . HIS A 1 77 ? 8.098 -2.165 -8.463 1.00 96.88 77 HIS A C 1
ATOM 578 O O . HIS A 1 77 ? 9.119 -2.388 -7.807 1.00 96.88 77 HIS A O 1
ATOM 584 N N . ILE A 1 78 ? 7.076 -1.486 -7.955 1.00 96.38 78 ILE A N 1
ATOM 585 C CA . ILE A 1 78 ? 7.062 -1.024 -6.565 1.00 96.38 78 ILE A CA 1
ATOM 586 C C . ILE A 1 78 ? 5.735 -1.345 -5.879 1.00 96.38 78 ILE A C 1
ATOM 588 O O . ILE A 1 78 ? 4.669 -1.344 -6.499 1.00 96.38 78 ILE A O 1
ATOM 592 N N . LEU A 1 79 ? 5.804 -1.583 -4.573 1.00 96.56 79 LEU A N 1
ATOM 593 C CA . LEU A 1 79 ? 4.662 -1.528 -3.672 1.00 96.56 79 LEU A CA 1
ATOM 594 C C . LEU A 1 79 ? 4.624 -0.136 -3.034 1.00 96.56 79 LEU A C 1
ATOM 596 O O . LEU A 1 79 ? 5.392 0.153 -2.111 1.00 96.56 79 LEU A O 1
ATOM 600 N N . ASP A 1 80 ? 3.740 0.726 -3.533 1.00 95.44 80 ASP A N 1
ATOM 601 C CA . ASP A 1 80 ? 3.512 2.044 -2.946 1.00 95.44 80 ASP A CA 1
ATOM 602 C C . ASP A 1 80 ? 2.658 1.918 -1.684 1.00 95.44 80 ASP A C 1
ATOM 604 O O . ASP A 1 80 ? 1.557 1.356 -1.695 1.00 95.44 80 ASP A O 1
ATOM 608 N N . ILE A 1 81 ? 3.187 2.418 -0.571 1.00 93.81 81 ILE A N 1
ATOM 609 C CA . ILE A 1 81 ? 2.542 2.340 0.735 1.00 93.81 81 ILE A CA 1
ATOM 610 C C . ILE A 1 81 ? 1.937 3.695 1.069 1.00 93.81 81 ILE A C 1
ATOM 612 O O . ILE A 1 81 ? 2.657 4.668 1.314 1.00 93.81 81 ILE A O 1
ATOM 616 N N . MET A 1 82 ? 0.610 3.730 1.189 1.00 90.81 82 MET A N 1
ATOM 617 C CA . MET A 1 82 ? -0.122 4.936 1.563 1.00 90.81 82 MET A CA 1
ATOM 618 C C . MET A 1 82 ? 0.353 5.477 2.909 1.00 90.81 82 MET A C 1
ATOM 620 O O . MET A 1 82 ? 0.306 4.773 3.922 1.00 90.81 82 MET A O 1
ATOM 624 N N . VAL A 1 83 ? 0.749 6.749 2.936 1.00 82.50 83 VAL A N 1
ATOM 625 C CA . VAL A 1 83 ? 1.219 7.432 4.143 1.00 82.50 83 VAL A CA 1
ATOM 626 C C . VAL A 1 83 ? 0.056 7.961 4.982 1.00 82.50 83 VAL A C 1
ATOM 628 O O . VAL A 1 83 ? -0.814 8.660 4.478 1.00 82.50 83 VAL A O 1
ATOM 631 N N . THR A 1 84 ? 0.077 7.691 6.294 1.00 73.56 84 THR A N 1
ATOM 632 C CA . THR A 1 84 ? -0.765 8.394 7.280 1.00 73.56 84 THR A CA 1
ATOM 633 C C . THR A 1 84 ? 0.104 9.235 8.208 1.00 73.56 84 THR A C 1
ATOM 635 O O . THR A 1 84 ? 0.828 8.715 9.060 1.00 73.56 84 THR A O 1
ATOM 638 N N . VAL A 1 85 ? 0.041 10.557 8.054 1.00 67.75 85 VAL A N 1
ATOM 639 C CA . VAL A 1 85 ? 0.814 11.498 8.887 1.00 67.75 85 VAL A CA 1
ATOM 640 C C . VAL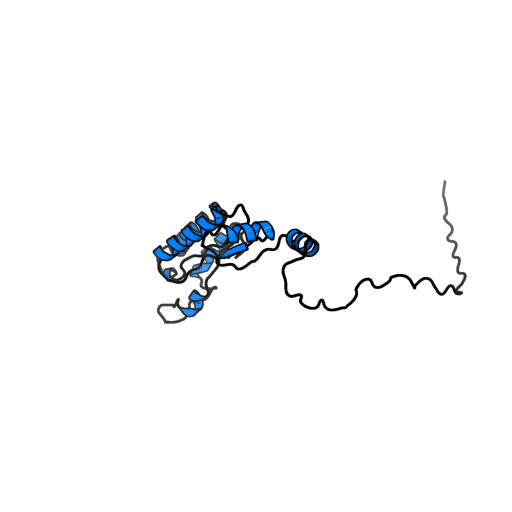 A 1 85 ? -0.048 12.116 9.985 1.00 67.75 85 VAL A C 1
ATOM 642 O O . VAL A 1 85 ? 0.465 12.454 11.046 1.00 67.75 85 VAL A O 1
ATOM 645 N N . THR A 1 86 ? -1.357 12.234 9.759 1.00 70.38 86 THR A N 1
ATOM 646 C CA . THR A 1 86 ? -2.288 12.914 10.665 1.00 70.38 86 THR A CA 1
ATOM 647 C C . THR A 1 86 ? -3.441 11.987 11.067 1.00 70.38 86 THR A C 1
ATOM 649 O O . THR A 1 86 ? -3.755 11.033 10.353 1.00 70.38 86 THR A O 1
ATOM 652 N N . PRO A 1 87 ? -4.097 12.241 12.213 1.00 72.12 87 PRO A N 1
ATOM 653 C CA . PRO A 1 87 ? -5.283 11.500 12.645 1.00 72.12 87 PRO A CA 1
ATOM 654 C C . PRO A 1 87 ? -6.564 11.892 11.886 1.00 72.12 87 PRO A C 1
ATOM 656 O O . PRO A 1 87 ? -7.649 11.443 12.254 1.00 72.12 87 PRO A O 1
ATOM 659 N N . ASN A 1 88 ? -6.473 12.772 10.886 1.00 80.44 88 ASN A N 1
ATOM 660 C CA . ASN A 1 88 ? -7.617 13.363 10.203 1.00 80.44 88 ASN A CA 1
ATOM 661 C C . ASN A 1 88 ? -8.036 12.513 8.994 1.00 80.44 88 ASN A C 1
ATOM 663 O O . ASN A 1 88 ? -7.260 12.313 8.062 1.00 80.44 88 ASN A O 1
ATOM 667 N N . ASP A 1 89 ? -9.296 12.075 8.977 1.00 78.00 89 ASP A N 1
ATOM 668 C CA . ASP A 1 89 ? -9.849 11.265 7.885 1.00 78.00 89 ASP A CA 1
ATOM 669 C C . ASP A 1 89 ? -9.864 12.008 6.538 1.00 78.00 89 ASP A C 1
ATOM 671 O O . ASP A 1 89 ? -9.709 11.384 5.489 1.00 78.00 89 ASP A O 1
ATOM 675 N N . THR A 1 90 ? -9.987 13.341 6.547 1.00 78.81 90 THR A N 1
ATOM 676 C CA . THR A 1 90 ? -9.953 14.147 5.310 1.00 78.81 90 THR A CA 1
ATOM 677 C C . THR A 1 90 ? -8.579 14.079 4.646 1.00 78.81 90 THR A C 1
ATOM 679 O O . THR A 1 90 ? -8.481 13.914 3.429 1.00 78.81 90 THR A O 1
ATOM 682 N N . ASP A 1 91 ? -7.517 14.146 5.450 1.00 83.94 91 ASP A N 1
ATOM 683 C CA . ASP A 1 91 ? -6.147 14.047 4.952 1.00 83.94 91 ASP A CA 1
ATOM 684 C C . ASP A 1 91 ? -5.900 12.639 4.399 1.00 83.94 91 ASP A C 1
ATOM 686 O O . ASP A 1 91 ? -5.350 12.496 3.312 1.00 83.94 91 ASP A O 1
ATOM 690 N N . LEU A 1 92 ? -6.400 11.598 5.077 1.00 86.94 92 LEU A N 1
ATOM 691 C CA . LEU A 1 92 ? -6.287 10.216 4.601 1.00 86.94 92 LEU A CA 1
ATOM 692 C C . LEU A 1 92 ? -7.005 9.974 3.277 1.00 86.94 92 LEU A C 1
ATOM 694 O O . LEU A 1 92 ? -6.473 9.282 2.411 1.00 86.94 92 LEU A O 1
ATOM 698 N N . MET A 1 93 ? -8.190 10.553 3.086 1.00 89.56 93 MET A N 1
ATOM 699 C CA . MET A 1 93 ? -8.877 10.502 1.795 1.00 89.56 93 MET A CA 1
ATOM 700 C C . MET A 1 93 ? -8.077 11.210 0.696 1.00 89.56 93 MET A C 1
ATOM 702 O O . MET A 1 93 ? -7.992 10.697 -0.419 1.00 89.56 93 MET A O 1
ATOM 706 N N . SER A 1 94 ? -7.472 12.362 0.999 1.00 90.56 94 SER A N 1
ATOM 707 C CA . SER A 1 94 ? -6.591 13.072 0.065 1.00 90.56 94 SER A CA 1
ATOM 708 C C . SER A 1 94 ? -5.369 12.229 -0.313 1.00 90.56 94 SER A C 1
ATOM 710 O O . SER A 1 94 ? -5.095 12.060 -1.501 1.00 90.56 94 SER A O 1
ATOM 712 N N . GLU A 1 95 ? -4.661 11.656 0.663 1.00 90.44 95 GLU A N 1
ATOM 713 C CA . GLU A 1 95 ? -3.490 10.804 0.407 1.00 90.44 95 GLU A CA 1
ATOM 714 C C . GLU A 1 95 ? -3.860 9.548 -0.386 1.00 90.44 95 GLU A C 1
ATOM 716 O O . GLU A 1 95 ? -3.172 9.201 -1.345 1.00 90.44 95 GLU A O 1
ATOM 721 N N . ARG A 1 96 ? -5.003 8.930 -0.077 1.00 92.75 96 ARG A N 1
ATOM 722 C CA . ARG A 1 96 ? -5.537 7.806 -0.853 1.00 92.75 96 ARG A CA 1
ATOM 723 C C . ARG A 1 96 ? -5.781 8.178 -2.312 1.00 92.75 96 ARG A C 1
ATOM 725 O O . ARG A 1 96 ? -5.409 7.426 -3.206 1.00 92.75 96 ARG A O 1
ATOM 732 N N . ASN A 1 97 ? -6.398 9.330 -2.565 1.00 92.69 97 ASN A N 1
ATOM 733 C CA . ASN A 1 97 ? -6.658 9.782 -3.931 1.00 92.69 97 ASN A CA 1
ATOM 734 C C . ASN A 1 97 ? -5.357 10.037 -4.698 1.00 92.69 97 ASN A C 1
ATOM 736 O O . ASN A 1 97 ? -5.265 9.669 -5.866 1.00 92.69 97 ASN A O 1
ATOM 740 N N . LYS A 1 98 ? -4.342 10.624 -4.054 1.00 92.25 98 LYS A N 1
ATOM 741 C CA . LYS A 1 98 ? -3.028 10.831 -4.680 1.00 92.25 98 LYS A CA 1
ATOM 742 C C . LYS A 1 98 ? -2.345 9.508 -5.024 1.00 92.25 98 LYS A C 1
ATOM 744 O O . LYS A 1 98 ? -1.875 9.367 -6.147 1.00 92.25 98 LYS A O 1
ATOM 749 N N . ALA A 1 99 ? -2.332 8.548 -4.099 1.00 93.25 99 ALA A N 1
ATOM 750 C CA . ALA A 1 99 ? -1.729 7.236 -4.332 1.00 93.25 99 ALA A CA 1
ATOM 751 C C . ALA A 1 99 ? -2.414 6.505 -5.493 1.00 93.25 99 ALA A C 1
ATOM 753 O O . ALA A 1 99 ? -1.759 6.009 -6.404 1.00 93.25 99 ALA A O 1
ATOM 754 N N . TRP A 1 100 ? -3.745 6.529 -5.534 1.00 94.69 100 TRP A N 1
ATOM 755 C CA . TRP A 1 100 ? -4.482 5.937 -6.642 1.00 94.69 100 TRP A CA 1
ATOM 756 C C . TRP A 1 100 ? -4.254 6.645 -7.982 1.00 94.69 100 TRP A C 1
ATOM 758 O O . TRP A 1 100 ? -4.082 5.976 -8.994 1.00 94.69 100 TRP A O 1
ATOM 768 N N . ASN A 1 101 ? -4.197 7.980 -8.000 1.00 94.19 101 ASN A N 1
ATOM 769 C CA . ASN A 1 101 ? -3.857 8.730 -9.214 1.00 94.19 101 ASN A CA 1
ATOM 770 C C . ASN A 1 101 ? -2.449 8.398 -9.728 1.00 94.19 101 ASN A C 1
ATOM 772 O O . ASN A 1 101 ? -2.191 8.503 -10.927 1.00 94.19 101 ASN A O 1
ATOM 776 N N . PHE A 1 102 ? -1.537 8.042 -8.824 1.00 93.81 102 PHE A N 1
ATOM 777 C CA . PHE A 1 102 ? -0.196 7.597 -9.166 1.00 93.81 102 PHE A CA 1
ATOM 778 C C . PHE A 1 102 ? -0.212 6.174 -9.734 1.00 93.81 102 PHE A C 1
ATOM 780 O O . PHE A 1 102 ? 0.314 5.958 -10.822 1.00 93.81 102 PHE A O 1
ATOM 787 N N . VAL A 1 103 ? -0.899 5.232 -9.079 1.00 94.62 103 VAL A N 1
ATOM 788 C CA . VAL A 1 103 ? -1.092 3.856 -9.578 1.00 94.62 103 VAL A CA 1
ATOM 789 C C . VAL A 1 103 ? -1.675 3.863 -10.993 1.00 94.62 103 VAL A C 1
ATOM 791 O O . VAL A 1 103 ? -1.084 3.277 -11.900 1.00 94.62 103 VAL A O 1
ATOM 794 N N . ASP A 1 104 ? -2.764 4.606 -11.213 1.00 94.00 104 ASP A N 1
ATOM 795 C CA . ASP A 1 104 ? -3.449 4.692 -12.510 1.00 94.00 104 ASP A CA 1
ATOM 796 C C . ASP A 1 104 ? -2.542 5.246 -13.628 1.00 94.00 104 ASP A C 1
ATOM 798 O O . ASP A 1 104 ? -2.741 4.943 -14.804 1.00 94.00 104 ASP A O 1
ATOM 802 N N . ALA A 1 105 ? -1.533 6.049 -13.280 1.00 93.06 105 ALA A N 1
ATOM 803 C CA . ALA A 1 105 ? -0.626 6.680 -14.235 1.00 93.06 105 ALA A CA 1
ATOM 804 C C . ALA A 1 105 ? 0.588 5.815 -14.622 1.00 93.06 105 ALA A C 1
ATOM 806 O O . ALA A 1 105 ? 1.349 6.210 -15.505 1.00 93.06 105 ALA A O 1
ATOM 807 N N . THR A 1 106 ? 0.803 4.670 -13.967 1.00 87.81 106 THR A N 1
ATOM 808 C CA . THR A 1 106 ? 2.100 3.965 -14.001 1.00 87.81 106 THR A CA 1
ATOM 809 C C . THR A 1 106 ? 2.142 2.706 -14.849 1.00 87.81 106 THR A C 1
ATOM 811 O O . THR A 1 106 ? 3.118 1.979 -14.730 1.00 87.81 106 THR A O 1
ATOM 814 N N . ASP A 1 107 ? 1.137 2.458 -15.699 1.00 82.56 107 ASP A N 1
ATOM 815 C CA . ASP A 1 107 ? 1.037 1.271 -16.567 1.00 82.56 107 ASP A CA 1
ATOM 816 C C . ASP A 1 107 ? 1.600 0.028 -15.858 1.00 82.56 107 ASP A C 1
ATOM 818 O O . ASP A 1 107 ? 2.708 -0.400 -16.145 1.00 82.56 107 ASP A O 1
ATOM 822 N N . HIS A 1 108 ? 0.879 -0.460 -14.840 1.00 88.88 108 HIS A N 1
ATOM 823 C CA . HIS A 1 108 ? 1.130 -1.689 -14.066 1.00 88.88 108 HIS A CA 1
ATOM 824 C C . HIS A 1 108 ? 2.418 -1.801 -13.215 1.00 88.88 108 HIS A C 1
ATOM 826 O O . HIS A 1 108 ? 2.516 -2.753 -12.439 1.00 88.88 108 HIS A O 1
ATOM 832 N N . TYR A 1 109 ? 3.362 -0.855 -13.259 1.00 94.88 109 TYR A N 1
ATOM 833 C CA . TYR A 1 109 ? 4.586 -0.924 -12.436 1.00 94.88 109 TYR A CA 1
ATOM 834 C C . TYR A 1 109 ? 4.361 -0.686 -10.935 1.00 94.88 109 TYR A C 1
ATOM 836 O O . TYR A 1 109 ? 5.225 -1.003 -10.116 1.00 94.88 109 TYR A O 1
ATOM 844 N N . VAL A 1 110 ? 3.217 -0.123 -10.544 1.00 95.25 110 VAL A N 1
ATOM 845 C CA . VAL A 1 110 ? 2.922 0.205 -9.145 1.00 95.25 110 VAL A CA 1
ATOM 846 C C . VAL A 1 110 ? 1.750 -0.622 -8.645 1.00 95.25 110 VAL A C 1
ATOM 848 O O . VAL A 1 110 ? 0.644 -0.561 -9.175 1.00 95.25 110 VAL A O 1
ATOM 851 N N . SER A 1 111 ? 1.991 -1.362 -7.569 1.00 95.75 111 SER A N 1
ATOM 852 C CA . SER A 1 111 ? 0.949 -1.976 -6.749 1.00 95.75 111 SER A CA 1
ATOM 853 C C . SER A 1 111 ? 0.689 -1.131 -5.508 1.00 95.75 111 SER A C 1
ATOM 855 O O . SER A 1 111 ? 1.606 -0.514 -4.969 1.00 95.75 111 SER A O 1
ATOM 857 N N . PHE A 1 112 ? -0.550 -1.136 -5.017 1.00 95.88 112 PHE A N 1
ATOM 858 C CA . PHE A 1 112 ? -0.954 -0.298 -3.889 1.00 95.88 112 PHE A CA 1
ATOM 859 C C . PHE A 1 112 ? -1.088 -1.078 -2.575 1.00 95.88 112 PHE A C 1
ATOM 861 O O . PHE A 1 112 ? -1.718 -2.140 -2.516 1.00 95.88 112 PHE A O 1
ATOM 868 N N . CYS A 1 113 ? -0.540 -0.512 -1.501 1.00 95.88 113 CYS A N 1
ATOM 869 C CA . CYS A 1 113 ? -0.729 -0.933 -0.118 1.00 95.88 113 CYS A CA 1
ATOM 870 C C . CYS A 1 113 ? -1.504 0.155 0.641 1.00 95.88 113 CYS A C 1
ATOM 872 O O . CYS A 1 113 ? -0.977 1.232 0.935 1.00 95.88 113 CYS A O 1
ATOM 874 N N . THR A 1 114 ? -2.769 -0.131 0.961 1.00 94.81 114 THR A N 1
ATOM 875 C CA . THR A 1 114 ? -3.654 0.822 1.649 1.00 94.81 114 THR A CA 1
ATOM 876 C C . THR A 1 114 ? -3.360 0.894 3.155 1.00 94.81 114 THR A C 1
ATOM 878 O O . THR A 1 114 ? -2.546 0.149 3.697 1.00 94.81 114 THR A O 1
ATOM 881 N N . THR A 1 115 ? -4.029 1.793 3.870 1.00 93.25 115 THR A N 1
ATOM 882 C CA . THR A 1 115 ? -4.055 1.860 5.338 1.00 93.25 115 THR A CA 1
ATOM 883 C C . THR A 1 115 ? -5.433 2.329 5.817 1.00 93.25 115 THR A C 1
ATOM 885 O O . THR A 1 115 ? -6.305 2.672 5.023 1.00 93.25 115 THR A O 1
ATOM 888 N N . PHE A 1 116 ? -5.635 2.358 7.131 1.00 92.00 116 PHE A N 1
ATOM 889 C CA . PHE A 1 116 ? -6.810 2.914 7.796 1.00 92.00 116 PHE A CA 1
ATOM 890 C C . PHE A 1 116 ? -6.406 3.875 8.918 1.00 92.00 116 PHE A C 1
ATOM 892 O O . PHE A 1 116 ? -5.251 3.880 9.347 1.00 92.00 116 PHE A O 1
ATOM 899 N N . ASN A 1 117 ? -7.363 4.663 9.417 1.00 90.94 117 ASN A N 1
ATOM 900 C CA . ASN A 1 117 ? -7.159 5.566 10.548 1.00 90.94 117 ASN A CA 1
ATOM 901 C C . ASN A 1 117 ? -7.249 4.825 11.898 1.00 90.94 117 ASN A C 1
ATOM 903 O O . ASN A 1 117 ? -8.353 4.491 12.338 1.00 90.94 117 ASN A O 1
ATOM 907 N N . PRO A 1 118 ? -6.143 4.605 12.628 1.00 88.62 118 PRO A N 1
ATOM 908 C CA . PRO A 1 118 ? -6.207 3.907 13.906 1.00 88.62 118 PRO A CA 1
ATOM 909 C C . PRO A 1 118 ? -6.694 4.787 15.064 1.00 88.62 118 PRO A C 1
ATOM 911 O O . PRO A 1 118 ? -7.035 4.261 16.122 1.00 88.62 118 PRO A O 1
ATOM 914 N N . PHE A 1 119 ? -6.752 6.111 14.901 1.00 88.50 119 PHE A N 1
ATOM 915 C CA . PHE A 1 119 ? -7.226 7.024 15.946 1.00 88.50 119 PHE A CA 1
ATOM 916 C C . PHE A 1 119 ? -8.729 6.877 16.208 1.00 88.50 119 PHE A C 1
ATOM 918 O O . PHE A 1 119 ? -9.208 7.241 17.280 1.00 88.50 119 PHE A O 1
ATOM 925 N N . GLN A 1 120 ? -9.459 6.267 15.272 1.00 90.38 120 GLN A N 1
ATOM 926 C CA . GLN A 1 120 ? -10.884 5.982 15.404 1.00 90.38 120 GLN A CA 1
ATOM 927 C C . GLN A 1 120 ? -11.181 4.672 16.159 1.00 90.38 120 GLN A C 1
ATOM 929 O O . GLN A 1 120 ? -12.347 4.304 16.266 1.00 90.38 120 GLN A O 1
ATOM 934 N N . TYR A 1 121 ? -10.177 3.967 16.707 1.00 91.56 121 TYR A N 1
ATOM 935 C CA . TYR A 1 121 ? -10.342 2.613 17.272 1.00 91.56 121 TYR A CA 1
ATOM 936 C C . TYR A 1 121 ? -11.450 2.478 18.334 1.00 91.56 121 TYR A C 1
ATOM 938 O O . TYR A 1 121 ? -12.038 1.407 18.483 1.00 91.56 121 TYR A O 1
ATOM 946 N N . ASN A 1 122 ? -11.723 3.550 19.087 1.00 91.38 122 ASN A N 1
ATOM 947 C CA . ASN A 1 122 ? -12.722 3.587 20.157 1.00 91.38 122 ASN A CA 1
ATOM 948 C C . ASN A 1 122 ? -14.083 4.143 19.712 1.00 91.38 122 ASN A C 1
ATOM 950 O O . ASN A 1 122 ? -14.993 4.265 20.535 1.00 91.38 122 ASN A O 1
ATOM 954 N N . LYS A 1 123 ? -14.238 4.509 18.437 1.00 93.69 123 LYS A N 1
ATOM 955 C CA . LYS A 1 123 ? -15.505 5.016 17.920 1.00 93.69 123 LYS A CA 1
ATOM 956 C C . LYS A 1 123 ? -16.484 3.877 17.645 1.00 93.69 123 LYS A C 1
ATOM 958 O O . LYS A 1 123 ? -16.081 2.781 17.239 1.00 93.69 123 LYS A O 1
ATOM 963 N N . PRO A 1 124 ? -17.796 4.138 17.779 1.00 94.81 124 PRO A N 1
ATOM 964 C CA . PRO A 1 124 ? -18.809 3.231 17.266 1.00 94.81 124 PRO A CA 1
ATOM 965 C C . PRO A 1 124 ? -18.548 2.909 15.793 1.00 94.81 124 PRO A C 1
ATOM 967 O O . PRO A 1 124 ? -18.170 3.785 15.018 1.00 94.81 124 PRO A O 1
ATOM 970 N N . ARG A 1 125 ? -18.782 1.653 15.401 1.00 94.88 125 ARG A N 1
ATOM 971 C CA . ARG A 1 125 ? -18.639 1.173 14.013 1.00 94.88 125 ARG A CA 1
ATOM 972 C C . ARG A 1 125 ? -17.228 1.254 13.422 1.00 94.88 125 ARG A C 1
ATOM 974 O O . ARG A 1 125 ? -17.091 0.985 12.231 1.00 94.88 125 ARG A O 1
ATOM 981 N N . PHE A 1 126 ? -16.195 1.531 14.221 1.00 95.12 126 PHE A N 1
ATOM 982 C CA . PHE A 1 126 ? -14.804 1.580 13.766 1.00 95.12 126 PHE A CA 1
ATOM 983 C C . PHE A 1 126 ? -14.440 0.394 12.863 1.00 95.12 126 PHE A C 1
ATOM 985 O O . PHE A 1 126 ? -14.177 0.584 11.679 1.00 95.12 126 PHE A O 1
ATOM 992 N N . SER A 1 127 ? -14.546 -0.840 13.375 1.00 95.94 127 SER A N 1
ATOM 993 C CA . SER A 1 127 ? -14.149 -2.020 12.602 1.00 95.94 127 SER A CA 1
ATOM 994 C C . SER A 1 127 ? -14.949 -2.169 11.305 1.00 95.94 127 SER A C 1
ATOM 996 O O . SER A 1 127 ? -14.364 -2.482 10.279 1.00 95.94 127 SER A O 1
ATOM 998 N N . SER A 1 128 ? -16.267 -1.931 11.317 1.00 97.25 128 SER A N 1
ATOM 999 C CA . SER A 1 128 ? -17.092 -2.051 10.104 1.00 97.25 128 SER A CA 1
ATOM 1000 C C . SER A 1 128 ? -16.779 -0.975 9.064 1.00 97.25 128 SER A C 1
ATOM 1002 O O . SER A 1 128 ? -16.810 -1.258 7.870 1.00 97.25 128 SER A O 1
ATOM 1004 N N . ASN A 1 129 ? -16.465 0.245 9.503 1.00 96.50 129 ASN A N 1
ATOM 1005 C CA . ASN A 1 129 ? -16.120 1.338 8.600 1.00 96.50 129 ASN A CA 1
ATOM 1006 C C . ASN A 1 129 ? -14.744 1.094 7.970 1.00 96.50 129 ASN A C 1
ATOM 1008 O O . ASN A 1 129 ? -14.616 1.192 6.754 1.00 96.50 129 ASN A O 1
ATOM 1012 N N . THR A 1 130 ? -13.758 0.684 8.774 1.00 95.62 130 THR A N 1
ATOM 1013 C CA . THR A 1 130 ? -12.419 0.318 8.297 1.00 95.62 130 THR A CA 1
ATOM 1014 C C . THR A 1 130 ? -12.450 -0.867 7.335 1.00 95.62 130 THR A C 1
ATOM 1016 O O . THR A 1 130 ? -11.819 -0.812 6.288 1.00 95.62 130 THR A O 1
ATOM 1019 N N . ILE A 1 131 ? -13.224 -1.912 7.644 1.00 97.12 131 ILE A N 1
ATOM 1020 C CA . ILE A 1 131 ? -13.432 -3.049 6.734 1.00 97.12 131 ILE A CA 1
ATOM 1021 C C . ILE A 1 131 ? -14.005 -2.567 5.399 1.00 97.12 131 ILE A C 1
ATOM 1023 O O . ILE A 1 131 ? -13.496 -2.919 4.342 1.00 97.12 131 ILE A O 1
ATOM 1027 N N . SER A 1 132 ? -15.041 -1.724 5.430 1.00 97.25 132 SER A N 1
ATOM 1028 C CA . SER A 1 132 ? -15.640 -1.184 4.207 1.00 97.25 132 SER A CA 1
ATOM 1029 C C . SER A 1 132 ? -14.651 -0.346 3.390 1.00 97.25 132 SER A C 1
ATOM 1031 O O . SER A 1 132 ? -14.659 -0.422 2.167 1.00 97.25 132 SER A O 1
ATOM 1033 N N . GLU A 1 133 ? -13.806 0.446 4.044 1.00 95.56 133 GLU A N 1
ATOM 1034 C CA . GLU A 1 133 ? -12.772 1.262 3.400 1.00 95.56 133 GLU A CA 1
ATOM 1035 C C . GLU A 1 133 ? -11.692 0.415 2.729 1.00 95.56 133 GLU A C 1
ATOM 1037 O O . GLU A 1 133 ? -11.466 0.567 1.532 1.00 95.56 133 GLU A O 1
ATOM 1042 N N . ILE A 1 134 ? -11.103 -0.526 3.466 1.00 95.88 134 ILE A N 1
ATOM 1043 C CA . ILE A 1 134 ? -10.094 -1.454 2.946 1.00 95.88 134 ILE A CA 1
ATOM 1044 C C . ILE A 1 134 ? -10.666 -2.280 1.792 1.00 95.88 134 ILE A C 1
ATOM 1046 O O . ILE A 1 134 ? -10.002 -2.461 0.776 1.00 95.88 134 ILE A O 1
ATOM 1050 N N . ASN A 1 135 ? -11.914 -2.739 1.911 1.00 96.62 135 ASN A N 1
ATOM 1051 C CA . ASN A 1 135 ? -12.549 -3.521 0.858 1.00 96.62 135 ASN A CA 1
ATOM 1052 C C . ASN A 1 135 ? -12.752 -2.723 -0.428 1.00 96.62 135 ASN A C 1
ATOM 1054 O O . ASN A 1 135 ? -12.520 -3.280 -1.493 1.00 96.62 135 ASN A O 1
ATOM 1058 N N . ARG A 1 136 ? -13.073 -1.424 -0.357 1.00 96.81 136 ARG A N 1
ATOM 1059 C CA . ARG A 1 136 ? -13.103 -0.572 -1.559 1.00 96.81 136 ARG A CA 1
ATOM 1060 C C . ARG A 1 136 ? -11.736 -0.469 -2.233 1.00 96.81 136 ARG A C 1
ATOM 1062 O O . ARG A 1 136 ? -11.670 -0.486 -3.456 1.00 96.81 136 ARG A O 1
ATOM 1069 N N . ASP A 1 137 ? -10.660 -0.369 -1.456 1.00 96.38 137 ASP A N 1
ATOM 1070 C CA . ASP A 1 137 ? -9.308 -0.318 -2.018 1.00 96.38 137 ASP A CA 1
ATOM 1071 C C . ASP A 1 137 ? -8.899 -1.667 -2.628 1.00 96.38 137 ASP A C 1
ATOM 1073 O O . ASP A 1 137 ? -8.330 -1.702 -3.718 1.00 96.38 137 ASP A O 1
ATOM 1077 N N . PHE A 1 138 ? -9.236 -2.786 -1.985 1.00 96.25 138 PHE A N 1
ATOM 1078 C CA . PHE A 1 138 ? -9.021 -4.119 -2.555 1.00 96.25 138 PHE A CA 1
ATOM 1079 C C . PHE A 1 138 ? -9.831 -4.351 -3.829 1.00 96.25 138 PHE A C 1
ATOM 1081 O O . PHE A 1 138 ? -9.302 -4.907 -4.786 1.00 96.25 138 PHE A O 1
ATOM 1088 N N . ASP A 1 139 ? -11.080 -3.890 -3.882 1.00 96.00 139 ASP A N 1
ATOM 1089 C CA . ASP A 1 139 ? -11.917 -3.991 -5.082 1.00 96.00 139 ASP A CA 1
ATOM 1090 C C . ASP A 1 139 ? -11.350 -3.155 -6.248 1.00 96.00 139 ASP A C 1
ATOM 1092 O O . ASP A 1 139 ? -11.591 -3.479 -7.409 1.00 96.00 139 ASP A O 1
ATOM 1096 N N . ARG A 1 140 ? -10.549 -2.120 -5.952 1.00 95.38 140 ARG A N 1
ATOM 1097 C CA . ARG A 1 140 ? -9.791 -1.329 -6.938 1.00 95.38 140 ARG A CA 1
ATOM 1098 C C . ARG A 1 140 ? -8.397 -1.905 -7.251 1.00 95.38 140 ARG A C 1
ATOM 1100 O O . ARG A 1 140 ? -7.715 -1.397 -8.132 1.00 95.38 140 ARG A O 1
ATOM 1107 N N . GLY A 1 141 ? -7.980 -2.981 -6.582 1.00 94.69 141 GLY A N 1
ATOM 1108 C CA . GLY A 1 141 ? -6.733 -3.697 -6.877 1.00 94.69 141 GLY A CA 1
ATOM 1109 C C . GLY A 1 141 ? -5.591 -3.483 -5.881 1.00 94.69 141 GLY A C 1
ATOM 1110 O O . GLY A 1 141 ? -4.457 -3.850 -6.180 1.00 94.69 141 GLY A O 1
ATOM 1111 N N . ALA A 1 142 ? -5.847 -2.915 -4.698 1.00 95.81 142 ALA A N 1
ATOM 1112 C CA . ALA A 1 142 ? -4.844 -2.899 -3.634 1.00 95.81 142 ALA A CA 1
ATOM 1113 C C . ALA A 1 142 ? -4.492 -4.339 -3.216 1.00 95.81 142 ALA A C 1
ATOM 1115 O O . ALA A 1 142 ? -5.361 -5.212 -3.183 1.00 95.81 142 ALA A O 1
ATOM 1116 N N . ILE A 1 143 ? -3.229 -4.589 -2.866 1.00 95.12 143 ILE A N 1
ATOM 1117 C CA . ILE A 1 143 ? -2.725 -5.950 -2.589 1.00 95.12 143 ILE A CA 1
ATOM 1118 C C . ILE A 1 143 ? -2.215 -6.148 -1.160 1.00 95.12 143 ILE A C 1
ATOM 1120 O O . ILE A 1 143 ? -1.794 -7.249 -0.806 1.00 95.12 143 ILE A O 1
ATOM 1124 N N . ALA A 1 144 ? -2.217 -5.092 -0.345 1.00 95.00 144 ALA A N 1
ATOM 1125 C CA . ALA A 1 144 ? -1.726 -5.122 1.029 1.00 95.00 144 ALA A CA 1
ATOM 1126 C C . ALA A 1 144 ? -2.365 -4.016 1.885 1.00 95.00 144 ALA A C 1
ATOM 1128 O O . ALA A 1 144 ? -2.946 -3.063 1.356 1.00 95.00 144 ALA A O 1
ATOM 1129 N N . VAL A 1 145 ? -2.249 -4.146 3.212 1.00 94.62 145 VAL A N 1
ATOM 1130 C CA . VAL A 1 145 ? -2.710 -3.147 4.189 1.00 94.62 145 VAL A CA 1
ATOM 1131 C C . VAL A 1 145 ? -1.614 -2.880 5.210 1.00 94.62 145 VAL A C 1
ATOM 1133 O O . VAL A 1 145 ? -1.282 -3.742 6.018 1.00 94.62 145 VAL A O 1
ATOM 1136 N N . LYS A 1 146 ? -1.110 -1.650 5.262 1.00 91.88 146 LYS A N 1
ATOM 1137 C CA . LYS A 1 146 ? -0.152 -1.232 6.279 1.00 91.88 146 LYS A CA 1
ATOM 1138 C C . LYS A 1 146 ? -0.860 -0.790 7.551 1.00 91.88 146 LYS A C 1
ATOM 1140 O O . LYS A 1 146 ? -1.749 0.053 7.539 1.00 91.88 146 LYS A O 1
ATOM 1145 N N . ILE A 1 147 ? -0.359 -1.272 8.683 1.00 89.38 147 ILE A N 1
ATOM 1146 C CA . ILE A 1 147 ? -0.643 -0.702 10.000 1.00 89.38 147 ILE A CA 1
ATOM 1147 C C . ILE A 1 147 ? 0.520 0.218 10.372 1.00 89.38 147 ILE A C 1
ATOM 1149 O O . ILE A 1 147 ? 1.675 -0.211 10.441 1.00 89.38 147 ILE A O 1
ATOM 1153 N N . TRP A 1 148 ? 0.237 1.500 10.588 1.00 83.75 148 TRP A N 1
ATOM 1154 C CA . TRP A 1 148 ? 1.289 2.500 10.750 1.00 83.75 148 TRP A CA 1
ATOM 1155 C C . TRP A 1 148 ? 1.904 2.551 12.146 1.00 83.75 148 TRP A C 1
ATOM 1157 O O . TRP A 1 148 ? 1.250 2.329 13.166 1.00 83.75 148 TRP A O 1
ATOM 1167 N N . LYS A 1 149 ? 3.186 2.943 12.184 1.00 79.19 149 LYS A N 1
ATOM 1168 C CA . LYS A 1 149 ? 3.982 3.100 13.415 1.00 79.19 149 LYS A CA 1
ATOM 1169 C C . LYS A 1 149 ? 3.333 4.035 14.444 1.00 79.19 149 LYS A C 1
ATOM 1171 O O . LYS A 1 149 ? 3.577 3.888 15.641 1.00 79.19 149 LYS A O 1
ATOM 1176 N N . ASN A 1 150 ? 2.494 4.965 13.981 1.00 72.50 150 ASN A N 1
ATOM 1177 C CA . ASN A 1 150 ? 1.842 5.979 14.807 1.00 72.50 150 ASN A CA 1
ATOM 1178 C C . ASN A 1 150 ? 0.950 5.344 15.886 1.00 72.50 150 ASN A C 1
ATOM 1180 O O . ASN A 1 150 ? 0.801 5.923 16.958 1.00 72.50 150 ASN A O 1
ATOM 1184 N N . ILE A 1 151 ? 0.443 4.120 15.680 1.00 79.25 151 ILE A N 1
ATOM 1185 C CA . ILE A 1 151 ? -0.366 3.407 16.682 1.00 79.25 151 ILE A CA 1
ATOM 1186 C C . ILE A 1 151 ? 0.362 3.289 18.023 1.00 79.25 151 ILE A C 1
ATOM 1188 O O . ILE A 1 151 ? -0.195 3.637 19.059 1.00 79.25 151 ILE A O 1
ATOM 1192 N N . ARG A 1 152 ? 1.637 2.889 18.002 1.00 71.19 152 ARG A N 1
ATOM 1193 C CA . ARG A 1 152 ? 2.443 2.697 19.219 1.00 71.19 152 ARG A CA 1
ATOM 1194 C C . ARG A 1 152 ? 3.051 4.004 19.752 1.00 71.19 152 ARG A C 1
ATOM 1196 O O . ARG A 1 152 ? 3.649 4.000 20.823 1.00 71.19 152 ARG A O 1
ATOM 1203 N N . LYS A 1 153 ? 2.928 5.117 19.021 1.00 78.00 153 LYS A N 1
ATOM 1204 C CA . LYS A 1 153 ? 3.524 6.413 19.390 1.00 78.00 153 LYS A CA 1
ATOM 1205 C C . LYS A 1 153 ? 2.499 7.451 19.845 1.00 78.00 153 LYS A C 1
ATOM 1207 O O . LYS A 1 153 ? 2.816 8.281 20.691 1.00 78.00 153 LYS A O 1
ATOM 1212 N N . GLU A 1 154 ? 1.294 7.421 19.290 1.00 83.81 154 GLU A N 1
ATOM 1213 C CA . GLU A 1 154 ? 0.333 8.528 19.384 1.00 83.81 154 GLU A CA 1
ATOM 1214 C C . GLU A 1 154 ? -1.053 8.056 19.826 1.00 83.81 154 GLU A C 1
ATOM 1216 O O . GLU A 1 154 ? -1.735 8.763 20.566 1.00 83.81 154 GLU A O 1
ATOM 1221 N N . VAL A 1 155 ? -1.464 6.843 19.442 1.00 85.62 155 VAL A N 1
ATOM 1222 C CA . VAL A 1 155 ? -2.790 6.324 19.789 1.00 85.62 155 VAL A CA 1
ATOM 1223 C C . VAL A 1 155 ? -2.754 5.707 21.187 1.00 85.62 155 VAL A C 1
ATOM 1225 O O . VAL A 1 155 ? -2.003 4.768 21.455 1.00 85.62 155 VAL A O 1
ATOM 1228 N N . ARG A 1 156 ? -3.582 6.228 22.096 1.00 89.69 156 ARG A N 1
ATOM 1229 C CA . ARG A 1 156 ? -3.660 5.778 23.493 1.00 89.69 156 ARG A CA 1
ATOM 1230 C C . ARG A 1 156 ? -5.086 5.410 23.897 1.00 89.69 156 ARG A C 1
ATOM 1232 O O . ARG A 1 156 ? -6.064 5.957 23.383 1.00 89.69 156 ARG A O 1
ATOM 1239 N N . THR A 1 157 ? -5.187 4.487 24.847 1.00 87.25 157 THR A N 1
ATOM 1240 C CA . THR A 1 157 ? -6.393 4.225 25.645 1.00 87.25 157 THR A CA 1
ATOM 1241 C C . THR A 1 157 ? -6.768 5.455 26.482 1.00 87.25 157 THR A C 1
ATOM 1243 O O . THR A 1 157 ? -5.894 6.286 26.749 1.00 87.25 157 THR A O 1
ATOM 1246 N N . PRO A 1 158 ? -8.021 5.568 26.967 1.00 87.56 158 PRO A N 1
ATOM 1247 C CA . PRO A 1 158 ? -8.398 6.612 27.927 1.00 87.56 158 PRO A CA 1
ATOM 1248 C C . PRO A 1 158 ? -7.504 6.649 29.177 1.00 87.56 158 PRO A C 1
ATOM 1250 O O . PRO A 1 158 ? -7.280 7.711 29.744 1.00 87.56 158 PRO A O 1
ATOM 1253 N N . ASN A 1 159 ? -6.926 5.504 29.554 1.00 89.81 159 ASN A N 1
ATOM 1254 C CA . ASN A 1 159 ? -6.029 5.366 30.702 1.00 89.81 159 ASN A CA 1
ATOM 1255 C C . ASN A 1 159 ? -4.556 5.687 30.366 1.00 89.81 159 ASN A C 1
ATOM 1257 O O . ASN A 1 159 ? -3.671 5.467 31.187 1.00 89.81 159 ASN A O 1
ATOM 1261 N N . GLY A 1 160 ? -4.262 6.172 29.155 1.00 89.88 160 GLY A N 1
ATOM 1262 C CA . GLY A 1 160 ? -2.927 6.615 28.742 1.00 89.88 160 GLY A CA 1
ATOM 1263 C C . GLY A 1 160 ? -1.997 5.521 28.203 1.00 89.88 160 GLY A C 1
ATOM 1264 O O . GLY A 1 160 ? -0.916 5.843 27.713 1.00 89.88 160 GLY A O 1
ATOM 1265 N N . THR A 1 161 ? -2.398 4.248 28.222 1.00 90.88 161 THR A N 1
ATOM 1266 C CA . THR A 1 161 ? -1.617 3.143 27.634 1.00 90.88 161 THR A CA 1
ATOM 1267 C C . THR A 1 161 ? -1.670 3.190 26.110 1.00 90.88 161 THR A C 1
ATOM 1269 O O . THR A 1 161 ? -2.750 3.375 25.552 1.00 90.88 161 THR A O 1
ATOM 1272 N N . TYR A 1 162 ? -0.539 2.985 25.433 1.00 91.56 162 TYR A N 1
ATOM 1273 C CA . TYR A 1 162 ? -0.497 2.916 23.971 1.00 91.56 162 TYR A CA 1
ATOM 1274 C C . TYR A 1 162 ? -1.316 1.755 23.419 1.00 91.56 162 TYR A C 1
ATOM 1276 O O . TYR A 1 162 ? -1.313 0.651 23.968 1.00 91.56 162 TYR A O 1
ATOM 1284 N N . ILE A 1 163 ? -1.981 2.007 22.297 1.00 90.19 163 ILE A N 1
ATOM 1285 C CA . ILE A 1 163 ? -2.582 0.951 21.496 1.00 90.19 163 ILE A CA 1
ATOM 1286 C C . ILE A 1 163 ? -1.458 0.176 20.809 1.00 90.19 163 ILE A C 1
ATOM 1288 O O . ILE A 1 163 ? -0.449 0.736 20.380 1.00 90.19 163 ILE A O 1
ATOM 1292 N N . LEU A 1 164 ? -1.627 -1.139 20.737 1.00 90.38 164 LEU A N 1
ATOM 1293 C CA . LEU A 1 164 ? -0.710 -2.061 20.084 1.00 90.38 164 LEU A CA 1
ATOM 1294 C C . LEU A 1 164 ? -1.395 -2.705 18.876 1.00 90.38 164 LEU A C 1
ATOM 1296 O O . LEU A 1 164 ? -2.618 -2.663 18.745 1.00 90.38 164 LEU A O 1
ATOM 1300 N N . SER A 1 165 ? -0.609 -3.296 17.977 1.00 90.00 165 SER A N 1
ATOM 1301 C CA . SER A 1 165 ? -1.133 -3.967 16.782 1.00 90.00 165 SER A CA 1
ATOM 1302 C C . SER A 1 165 ? -2.001 -5.185 17.112 1.00 90.00 165 SER A C 1
ATOM 1304 O O . SER A 1 165 ? -2.832 -5.571 16.305 1.00 90.00 165 SER A O 1
ATOM 1306 N N . ASP A 1 166 ? -1.874 -5.778 18.292 1.00 91.44 166 ASP A N 1
ATOM 1307 C CA . ASP A 1 166 ? -2.714 -6.880 18.774 1.00 91.44 166 ASP A CA 1
ATOM 1308 C C . ASP A 1 166 ? -3.983 -6.408 19.508 1.00 91.44 166 ASP A C 1
ATOM 1310 O O . ASP A 1 166 ? -4.712 -7.224 20.074 1.00 91.44 166 ASP A O 1
ATOM 1314 N N . ASN A 1 167 ? -4.296 -5.105 19.488 1.00 92.44 167 ASN A N 1
ATOM 1315 C CA . ASN A 1 167 ? -5.492 -4.587 20.143 1.00 92.44 167 ASN A CA 1
ATOM 1316 C C . ASN A 1 167 ? -6.773 -5.284 19.621 1.00 92.44 167 ASN A C 1
ATOM 1318 O O . ASN A 1 167 ? -6.982 -5.356 18.403 1.00 92.44 167 ASN A O 1
ATOM 1322 N N . PRO A 1 168 ? -7.689 -5.731 20.508 1.00 93.81 168 PRO A N 1
ATOM 1323 C CA . PRO A 1 168 ? -8.908 -6.437 20.109 1.00 93.81 168 PRO A CA 1
ATOM 1324 C C . PRO A 1 168 ? -9.795 -5.692 19.099 1.00 93.81 168 PRO A C 1
ATOM 1326 O O . PRO A 1 168 ? -10.494 -6.344 18.316 1.00 93.81 168 PRO A O 1
ATOM 1329 N N . ALA A 1 169 ? -9.744 -4.353 19.067 1.00 93.00 169 ALA A N 1
ATOM 1330 C CA . ALA A 1 169 ? -10.467 -3.523 18.101 1.00 93.00 169 ALA A CA 1
ATOM 1331 C C . ALA A 1 169 ? -10.080 -3.824 16.639 1.00 93.00 169 ALA A C 1
ATOM 1333 O O . ALA A 1 169 ? -10.905 -3.652 15.737 1.00 93.00 169 ALA A O 1
ATOM 1334 N N . PHE A 1 170 ? -8.862 -4.325 16.402 1.00 94.75 170 PHE A N 1
ATOM 1335 C CA . PHE A 1 170 ? -8.362 -4.673 15.070 1.00 94.75 170 PHE A CA 1
ATOM 1336 C C . PHE A 1 170 ? -8.656 -6.119 14.661 1.00 94.75 170 PHE A C 1
ATOM 1338 O O . PHE A 1 170 ? -8.593 -6.457 13.482 1.00 94.75 170 PHE A O 1
ATOM 1345 N N . SER A 1 171 ? -9.069 -6.975 15.599 1.00 95.50 171 SER A N 1
ATOM 1346 C CA . SER A 1 171 ? -9.248 -8.412 15.346 1.00 95.50 171 SER A CA 1
ATOM 1347 C C . SER A 1 171 ? -10.225 -8.728 14.204 1.00 95.50 171 SER A C 1
ATOM 1349 O O . SER A 1 171 ? -9.990 -9.647 13.423 1.00 95.50 171 SER A O 1
ATOM 1351 N N . LYS A 1 172 ? -11.322 -7.965 14.087 1.00 96.25 172 LYS A N 1
ATOM 1352 C CA . LYS A 1 172 ? -12.297 -8.110 12.994 1.00 96.25 172 LYS A CA 1
ATOM 1353 C C . LYS A 1 172 ? -11.704 -7.708 11.644 1.00 96.25 172 LYS A C 1
ATOM 1355 O O . LYS A 1 172 ? -11.985 -8.377 10.661 1.00 96.25 172 LYS A O 1
ATOM 1360 N N . ILE A 1 173 ? -10.873 -6.666 11.623 1.00 96.31 173 ILE A N 1
ATOM 1361 C CA . ILE A 1 173 ? -10.210 -6.168 10.413 1.00 96.31 173 ILE A CA 1
ATOM 1362 C C . ILE A 1 173 ? -9.222 -7.223 9.899 1.00 96.31 173 ILE A C 1
ATOM 1364 O O . ILE A 1 173 ? -9.257 -7.572 8.727 1.00 96.31 173 ILE A O 1
ATOM 1368 N N . TYR A 1 174 ? -8.408 -7.814 10.779 1.00 95.56 174 TYR A N 1
ATOM 1369 C CA . TYR A 1 174 ? -7.449 -8.853 10.377 1.00 95.56 174 TYR A CA 1
ATOM 1370 C C . TYR A 1 174 ? -8.121 -10.104 9.826 1.00 95.56 174 TYR A C 1
ATOM 1372 O O . TYR A 1 174 ? -7.638 -10.676 8.853 1.00 95.56 174 TYR A O 1
ATOM 1380 N N . ARG A 1 175 ? -9.243 -10.523 10.423 1.00 96.00 175 ARG A N 1
ATOM 1381 C CA . ARG A 1 175 ? -10.013 -11.660 9.903 1.00 96.00 175 ARG A CA 1
ATOM 1382 C C . ARG A 1 175 ? -10.591 -11.380 8.521 1.00 96.00 175 ARG A C 1
ATOM 1384 O O . ARG A 1 175 ? -10.567 -12.279 7.692 1.00 96.00 175 ARG A O 1
ATOM 1391 N N . ASP A 1 176 ? -11.085 -10.167 8.286 1.00 96.31 176 ASP A N 1
ATOM 1392 C CA . ASP A 1 176 ? -11.612 -9.765 6.980 1.00 96.31 176 ASP A CA 1
ATOM 1393 C C . ASP A 1 176 ? -10.513 -9.776 5.905 1.00 96.31 176 ASP A C 1
ATOM 1395 O O . ASP A 1 176 ? -10.662 -10.428 4.875 1.00 96.31 176 ASP A O 1
ATOM 1399 N N . ILE A 1 177 ? -9.353 -9.178 6.203 1.00 94.69 177 ILE A N 1
ATOM 1400 C CA . ILE A 1 177 ? -8.188 -9.174 5.303 1.00 94.69 177 ILE A CA 1
ATOM 1401 C C . ILE A 1 177 ? -7.724 -10.605 4.996 1.00 94.69 177 ILE A C 1
ATOM 1403 O O . ILE A 1 177 ? -7.535 -10.958 3.832 1.00 94.69 177 ILE A O 1
ATOM 1407 N N . ALA A 1 178 ? -7.592 -11.451 6.023 1.00 93.06 178 ALA A N 1
ATOM 1408 C CA . ALA A 1 178 ? -7.177 -12.842 5.854 1.00 93.06 178 ALA A CA 1
ATOM 1409 C C . ALA A 1 178 ? -8.181 -13.657 5.020 1.00 93.06 178 ALA A C 1
ATOM 1411 O O . ALA A 1 178 ? -7.774 -14.477 4.199 1.00 93.06 178 ALA A O 1
ATOM 1412 N N . ALA A 1 179 ? -9.486 -13.416 5.189 1.00 93.62 179 ALA A N 1
ATOM 1413 C CA . ALA A 1 179 ? -10.534 -14.101 4.433 1.00 93.62 179 ALA A CA 1
ATOM 1414 C C . ALA A 1 179 ? -10.507 -13.774 2.931 1.00 93.62 179 ALA A C 1
ATOM 1416 O O . ALA A 1 179 ? -10.955 -14.588 2.127 1.00 93.62 179 ALA A O 1
ATOM 1417 N N . ARG A 1 180 ? -9.948 -12.623 2.538 1.00 86.44 180 ARG A N 1
ATOM 1418 C CA . ARG A 1 180 ? -9.776 -12.244 1.126 1.00 86.44 180 ARG A CA 1
ATOM 1419 C C . ARG A 1 180 ? -8.546 -12.866 0.459 1.00 86.44 180 ARG A C 1
ATOM 1421 O O . ARG A 1 180 ? -8.374 -12.705 -0.744 1.00 86.44 180 ARG A O 1
ATOM 1428 N N . GLY A 1 181 ? -7.709 -13.591 1.207 1.00 76.81 181 GLY A N 1
ATOM 1429 C CA . GLY A 1 181 ? -6.466 -14.181 0.693 1.00 76.81 181 GLY A CA 1
ATOM 1430 C C . GLY A 1 181 ? -5.326 -13.171 0.523 1.00 76.81 181 GLY A C 1
ATOM 1431 O O . GLY A 1 181 ? -4.304 -13.490 -0.084 1.00 76.81 181 GLY A O 1
ATOM 1432 N N . THR A 1 182 ? -5.489 -11.964 1.066 1.00 70.06 182 THR A N 1
ATOM 1433 C CA . THR A 1 182 ? -4.506 -10.883 0.984 1.00 70.06 182 THR A CA 1
ATOM 1434 C C . THR A 1 182 ? -3.493 -10.980 2.127 1.00 70.06 182 THR A C 1
ATOM 1436 O O . THR A 1 182 ? -3.806 -11.463 3.218 1.00 70.06 182 THR A O 1
ATOM 1439 N N . ARG A 1 183 ? -2.257 -10.528 1.888 1.00 63.25 183 ARG A N 1
ATOM 1440 C CA . ARG A 1 183 ? -1.202 -10.469 2.912 1.00 63.25 183 ARG A CA 1
ATOM 1441 C C . ARG A 1 183 ? -1.248 -9.112 3.634 1.00 63.25 183 ARG A C 1
ATOM 1443 O O . ARG A 1 183 ? -1.473 -8.088 2.994 1.00 63.25 183 ARG A O 1
ATOM 1450 N N . LEU A 1 184 ? -1.077 -9.136 4.960 1.00 56.38 184 LEU A N 1
ATOM 1451 C CA . LEU A 1 184 ? -0.879 -7.951 5.812 1.00 56.38 184 LEU A CA 1
ATOM 1452 C C . LEU A 1 184 ? 0.555 -7.426 5.689 1.00 56.38 184 LEU A C 1
ATOM 1454 O O . LEU A 1 184 ? 1.469 -8.279 5.621 1.00 56.38 184 LEU A O 1
#

Sequence (184 aa):
MKLTVAVLLLMLGANGCHKLHANRGSLIDSATPKATDGLFSKQELAAFTALGPIDAHAHAYQNAPEFFALFNRLNLHILDIMVTVTPNDTDLMSERNKAWNFVDATDHYVSFCTTFNPFQYNKPRFSSNTISEINRDFDRGAIAVKIWKNIRKEVRTPNGTYILSDNPAFSKIYRDIAARGTRL

Foldseek 3Di:
DDDDDDDDDDDDDDDDDPDDPPDPPPPDPVPPDDDDPDDDDPVRLVVQLVVLAEAEEDADLDDDVVVLVVCVSNNYAYEHEQDDPDLDVVVLVVSVVSLVVNCVRNVRRYAYAHEDRCLCLPPPCRLVVRLVVVVVVVVVGHQHYDDDPCQQPPRADPVRHGHDPPPPSCVSVVVSCVVVVGDD

Radius of gyration: 29.27 Å; chains: 1; bounding box: 63×89×52 Å